Protein AF-X1JYH6-F1 (afdb_monomer_lite)

Sequence (226 aa):
MKGEIPSLLQKGRFDEARQVCLFYQDLYKDDFYLEVQDTGLEEQKEVNQALVQLSRELSIPLVATNDVHYLYRKDARTQDVLLCIQTGKTLKDTDRLKFASSEFYFRSPEEMGKVFSDLPEAISNSRAISEKCNLKLDLGKIHLPHYQIPSGYDLNGYLKKLCQEGVSNRYATASSTVLKRLEVELNIIGRMGYAGYFLVVWDFARYAKEKQILVGPGRGSVTGSL

Radius of gy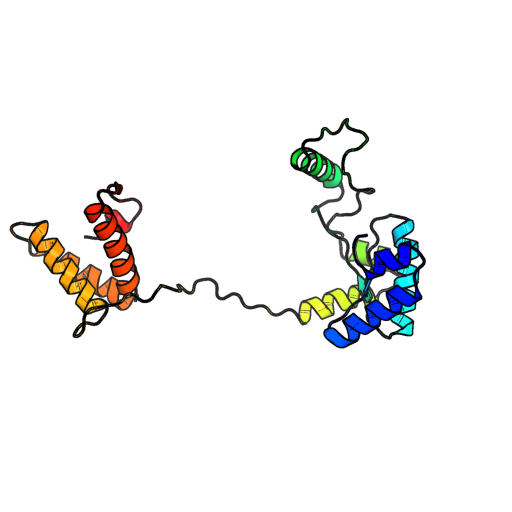ration: 31.05 Å; chains: 1; bounding box: 65×48×77 Å

pLDDT: mean 94.9, std 4.13, range [69.62, 98.69]

Structure (mmCIF, N/CA/C/O backbone):
data_AF-X1JYH6-F1
#
_entry.id   AF-X1JYH6-F1
#
loop_
_atom_site.group_PDB
_atom_site.id
_atom_site.type_symbol
_atom_site.label_atom_id
_atom_site.label_alt_id
_atom_site.label_comp_id
_atom_site.label_asym_id
_atom_site.label_entity_id
_atom_site.label_seq_id
_atom_site.pdbx_PDB_ins_code
_atom_site.Cartn_x
_atom_site.Cartn_y
_atom_site.Cartn_z
_atom_site.occupancy
_atom_site.B_iso_or_equiv
_atom_site.auth_seq_id
_atom_site.auth_comp_id
_atom_site.auth_asym_id
_atom_site.auth_atom_id
_atom_site.pdbx_PDB_model_num
ATOM 1 N N . MET A 1 1 ? -15.335 6.858 13.035 1.00 69.62 1 MET A N 1
ATOM 2 C CA . MET A 1 1 ? -15.625 5.435 12.745 1.00 69.62 1 MET A CA 1
ATOM 3 C C . MET A 1 1 ? -16.431 5.339 11.455 1.00 69.62 1 MET A C 1
ATOM 5 O O . MET A 1 1 ? -17.389 6.089 11.318 1.00 69.62 1 MET A O 1
ATOM 9 N N . LYS A 1 2 ? -16.026 4.504 10.486 1.00 84.94 2 LYS A N 1
ATOM 10 C CA . LYS A 1 2 ? -16.709 4.384 9.175 1.00 84.94 2 LYS A CA 1
ATOM 11 C C . LYS A 1 2 ? -17.001 2.943 8.726 1.00 84.94 2 LYS A C 1
ATOM 13 O O . LYS A 1 2 ? -17.643 2.768 7.697 1.00 84.94 2 LYS A O 1
ATOM 18 N N . GLY A 1 3 ? -16.545 1.933 9.470 1.00 94.44 3 GLY A N 1
ATOM 19 C CA . GLY A 1 3 ? -16.846 0.533 9.166 1.00 94.44 3 GLY A CA 1
ATOM 20 C C . GLY A 1 3 ? -18.330 0.209 9.353 1.00 94.44 3 GLY A C 1
ATOM 21 O O . GLY A 1 3 ? -19.006 0.836 10.170 1.00 94.44 3 GLY A O 1
ATOM 22 N N . GLU A 1 4 ? -18.820 -0.787 8.617 1.00 97.69 4 GLU A N 1
ATOM 23 C CA . GLU A 1 4 ? -20.220 -1.230 8.653 1.00 97.69 4 GLU A CA 1
ATOM 24 C C . GLU A 1 4 ? -20.655 -1.651 10.066 1.00 97.69 4 GLU A C 1
ATOM 26 O O . GLU A 1 4 ? -21.613 -1.096 10.604 1.00 97.69 4 GLU A O 1
ATOM 31 N N . ILE A 1 5 ? -19.893 -2.549 10.704 1.00 98.19 5 ILE A N 1
ATOM 32 C CA . ILE A 1 5 ? -20.160 -3.042 12.066 1.00 98.19 5 ILE A CA 1
ATOM 33 C C . ILE A 1 5 ? -20.121 -1.892 13.094 1.00 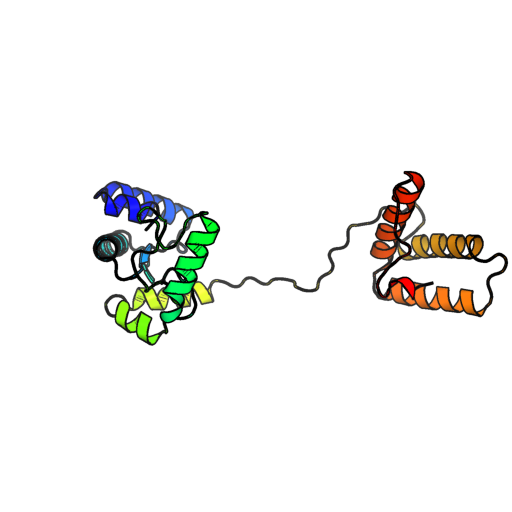98.19 5 ILE A C 1
ATOM 35 O O . ILE A 1 5 ? -21.145 -1.664 13.740 1.00 98.19 5 ILE A O 1
ATOM 39 N N . PRO A 1 6 ? -19.035 -1.090 13.217 1.00 97.00 6 PRO A N 1
ATOM 40 C CA . PRO A 1 6 ? -19.027 0.086 14.091 1.00 97.00 6 PRO A CA 1
ATOM 41 C C . PRO A 1 6 ? -20.188 1.063 13.850 1.00 97.00 6 PRO A C 1
ATOM 43 O O . PRO A 1 6 ? -20.734 1.607 14.806 1.00 97.00 6 PRO A O 1
ATOM 46 N N . SER A 1 7 ? -20.597 1.286 12.593 1.00 96.94 7 SER A N 1
ATOM 47 C CA . SER A 1 7 ? -21.710 2.192 12.273 1.00 96.94 7 SER A CA 1
ATOM 48 C C . SER A 1 7 ? -23.063 1.650 12.736 1.00 96.94 7 SER A C 1
ATOM 50 O O . SER A 1 7 ? -23.905 2.424 13.193 1.00 96.94 7 SER A O 1
ATOM 52 N N . LEU A 1 8 ? -23.290 0.338 12.626 1.00 97.94 8 LEU A N 1
ATOM 53 C CA . LEU A 1 8 ? -24.495 -0.311 13.148 1.00 97.94 8 LEU A CA 1
ATOM 54 C C . LEU A 1 8 ? -24.537 -0.237 14.676 1.00 97.94 8 LEU A C 1
ATOM 56 O O . LEU A 1 8 ? -25.570 0.135 15.234 1.00 97.94 8 LEU A O 1
ATOM 60 N N . LEU A 1 9 ? -23.406 -0.496 15.336 1.00 97.50 9 LEU A N 1
ATOM 61 C CA . LEU A 1 9 ? -23.277 -0.394 16.790 1.00 97.50 9 LEU A CA 1
ATOM 62 C C . LEU A 1 9 ? -23.533 1.029 17.293 1.00 97.50 9 LEU A C 1
ATOM 64 O O . LEU A 1 9 ? -24.320 1.208 18.217 1.00 97.50 9 LEU A O 1
ATOM 68 N N . GLN A 1 10 ? -22.978 2.045 16.627 1.00 95.56 10 GLN A N 1
ATOM 69 C CA . GLN A 1 10 ? -23.226 3.453 16.963 1.00 95.56 10 GLN A CA 1
ATOM 70 C C . GLN A 1 10 ? -24.713 3.838 16.844 1.00 95.56 10 GLN A C 1
ATOM 72 O O . GLN A 1 10 ? -25.188 4.735 17.533 1.00 95.56 10 GLN A O 1
ATOM 77 N N . LYS A 1 11 ? -25.471 3.156 15.978 1.00 95.88 11 LYS A N 1
ATOM 78 C CA . LYS A 1 11 ? -26.922 3.347 15.809 1.00 95.88 11 LYS A CA 1
ATOM 79 C C . LYS A 1 11 ? -27.760 2.468 16.748 1.00 95.88 11 LYS A C 1
ATOM 81 O O . LYS A 1 11 ? -28.977 2.424 16.589 1.00 95.88 11 LYS A O 1
ATOM 86 N N . GLY A 1 12 ? -27.136 1.728 17.668 1.00 95.75 12 GLY A N 1
ATOM 87 C CA . GLY A 1 12 ? -27.812 0.791 18.571 1.00 95.75 12 GLY A CA 1
ATOM 88 C C . GLY A 1 12 ? -28.347 -0.477 17.890 1.00 95.75 12 GLY A C 1
ATOM 89 O O . GLY A 1 12 ? -29.144 -1.201 18.479 1.00 95.75 12 GLY A O 1
ATOM 90 N N . ARG A 1 13 ? -27.933 -0.770 16.650 1.00 98.00 13 ARG A N 1
ATOM 91 C CA . ARG A 1 13 ? -28.422 -1.906 15.845 1.00 98.00 13 ARG A CA 1
ATOM 92 C C . ARG A 1 13 ? -27.554 -3.147 16.073 1.00 98.00 13 ARG A C 1
ATOM 94 O O . ARG A 1 13 ? -26.909 -3.643 15.150 1.00 98.00 13 ARG A O 1
ATOM 101 N N . PHE A 1 14 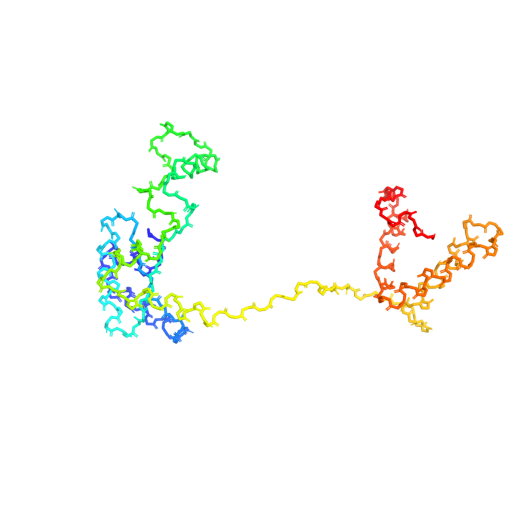? -27.508 -3.618 17.319 1.00 98.06 14 PHE A N 1
ATOM 102 C CA . PHE A 1 14 ? -26.602 -4.692 17.749 1.00 98.06 14 PHE A CA 1
ATOM 103 C C . PHE A 1 14 ? -26.843 -6.019 17.010 1.00 98.06 14 PHE A C 1
ATOM 105 O O . PHE A 1 14 ? -25.895 -6.617 16.508 1.00 98.06 14 PHE A O 1
ATOM 112 N N . ASP A 1 15 ? -28.101 -6.447 16.865 1.00 98.25 15 ASP A N 1
ATOM 113 C CA . ASP A 1 15 ? -28.433 -7.704 16.176 1.00 98.25 15 ASP A CA 1
ATOM 114 C C . ASP A 1 15 ? -28.017 -7.698 14.704 1.00 98.25 15 ASP A C 1
ATOM 116 O O . ASP A 1 15 ? -27.559 -8.708 14.172 1.00 98.25 15 ASP A O 1
ATOM 120 N N . GLU A 1 16 ? -28.131 -6.551 14.039 1.00 98.56 16 GLU A N 1
ATOM 121 C CA . GLU A 1 16 ? -27.689 -6.406 12.654 1.00 98.56 16 GLU A CA 1
ATOM 122 C C . GLU A 1 16 ? -26.167 -6.425 12.556 1.00 98.56 16 GLU A C 1
ATOM 124 O O . GLU A 1 16 ? -25.624 -7.118 11.698 1.00 98.56 16 GLU A O 1
ATOM 129 N N . ALA A 1 17 ? -25.467 -5.749 13.474 1.00 98.62 17 ALA A N 1
ATOM 130 C CA . ALA A 1 17 ? -24.013 -5.839 13.572 1.00 98.62 17 ALA A CA 1
ATOM 131 C C . ALA A 1 17 ? -23.559 -7.296 13.774 1.00 98.62 17 ALA A C 1
ATOM 133 O O . ALA A 1 17 ? -22.617 -7.743 13.124 1.00 98.62 17 ALA A O 1
ATOM 134 N N . ARG A 1 18 ? -24.282 -8.066 14.599 1.00 98.69 18 ARG A N 1
ATOM 135 C CA . ARG A 1 18 ? -24.052 -9.501 14.811 1.00 98.69 18 ARG A CA 1
ATOM 136 C C . ARG A 1 18 ? -24.216 -10.314 13.525 1.00 98.69 18 ARG A C 1
ATOM 138 O O . ARG A 1 18 ? -23.366 -11.154 13.243 1.00 98.69 18 ARG A O 1
ATOM 145 N N . GLN A 1 19 ? -25.263 -10.069 12.731 1.00 98.62 19 GLN A N 1
ATOM 146 C CA . GLN A 1 19 ? -25.439 -10.751 11.438 1.00 98.62 19 GLN A CA 1
ATOM 147 C C . GLN A 1 19 ? -24.302 -10.433 10.462 1.00 98.62 19 GLN A C 1
ATOM 149 O O . GLN A 1 19 ? -23.799 -11.330 9.789 1.00 98.62 19 GLN A O 1
ATOM 154 N N . VAL A 1 20 ? -23.854 -9.177 10.425 1.00 98.62 20 VAL A N 1
ATOM 155 C CA . VAL A 1 20 ? -22.726 -8.760 9.585 1.00 98.62 20 VAL A CA 1
ATOM 156 C C . VAL A 1 20 ? -21.419 -9.424 10.039 1.00 98.62 20 VAL A C 1
ATOM 158 O O . VAL A 1 20 ? -20.653 -9.903 9.203 1.00 98.62 20 VAL A O 1
ATOM 161 N N . CYS A 1 21 ? -21.177 -9.540 11.349 1.00 98.62 21 CYS A N 1
ATOM 162 C CA . CYS A 1 21 ? -20.040 -10.296 11.877 1.00 98.62 21 CYS A CA 1
ATOM 163 C C . CYS A 1 21 ? -20.065 -11.764 11.433 1.00 98.62 21 CYS A C 1
ATOM 165 O O . CYS A 1 21 ? -19.042 -12.275 10.988 1.00 98.62 21 CYS A O 1
ATOM 167 N N . LEU A 1 22 ? -21.222 -12.431 11.525 1.00 98.38 22 LEU A N 1
ATOM 168 C CA . LEU A 1 22 ? -21.381 -13.824 11.091 1.00 98.38 22 LEU A CA 1
ATOM 169 C C . LEU A 1 22 ? -21.124 -13.986 9.590 1.00 98.38 22 LEU A C 1
ATOM 171 O O . LEU A 1 22 ? -20.464 -14.939 9.184 1.00 98.38 22 LEU A O 1
ATOM 175 N N . PHE A 1 23 ? -21.593 -13.040 8.774 1.00 98.69 23 PHE A N 1
ATOM 176 C CA . PHE A 1 23 ? -21.317 -13.023 7.339 1.00 98.69 23 PHE A CA 1
ATOM 177 C C . PHE A 1 23 ? -19.810 -12.947 7.046 1.00 98.69 23 PHE A C 1
ATOM 179 O O . PHE A 1 23 ? -19.286 -13.766 6.291 1.00 98.69 23 PHE A O 1
ATOM 186 N N . TYR A 1 24 ? -19.087 -12.005 7.662 1.00 98.50 24 TYR A N 1
ATOM 187 C CA . TYR A 1 24 ? -17.647 -11.868 7.426 1.00 98.50 24 TYR A CA 1
ATOM 188 C C . TYR A 1 24 ? -16.828 -13.013 8.027 1.00 98.50 24 TYR A C 1
ATOM 190 O O . TYR A 1 24 ? -15.846 -13.432 7.419 1.00 98.50 24 TYR A O 1
ATOM 198 N N . GLN A 1 25 ? -17.243 -13.561 9.170 1.00 97.69 25 GLN A N 1
ATOM 199 C CA . GLN A 1 25 ? -16.636 -14.763 9.739 1.00 97.69 25 GLN A CA 1
ATOM 200 C C . GLN A 1 25 ? -16.841 -15.975 8.817 1.00 97.69 25 GLN A C 1
ATOM 202 O O . GLN A 1 25 ? -15.923 -16.772 8.650 1.00 97.69 25 GLN A O 1
ATOM 207 N N . ASP A 1 26 ? -17.998 -16.114 8.162 1.00 98.19 26 ASP A N 1
ATOM 208 C CA . ASP A 1 26 ? -18.197 -17.173 7.168 1.00 98.19 26 ASP A CA 1
ATOM 209 C C . ASP A 1 26 ? -17.320 -16.970 5.923 1.00 98.19 26 ASP A C 1
ATOM 211 O O . ASP A 1 26 ? -16.754 -17.937 5.411 1.00 98.19 26 ASP A O 1
ATOM 215 N N . LEU A 1 27 ? -17.155 -15.725 5.473 1.00 98.44 27 LEU A N 1
ATOM 216 C CA . LEU A 1 27 ? -16.378 -15.397 4.279 1.00 98.44 27 LEU A CA 1
ATOM 217 C C . LEU A 1 27 ? -14.861 -15.545 4.481 1.00 98.44 27 LEU A C 1
ATOM 219 O O . LEU A 1 27 ? -14.180 -16.117 3.632 1.00 98.44 27 LEU A O 1
ATOM 223 N N . TYR A 1 28 ? -14.335 -15.023 5.590 1.00 98.00 28 TYR A N 1
ATOM 224 C CA . TYR A 1 28 ? -12.894 -14.927 5.855 1.00 98.00 28 TYR A CA 1
ATOM 225 C C . TYR A 1 28 ? -12.384 -15.939 6.887 1.00 98.00 28 TYR A C 1
ATOM 227 O O . TYR A 1 28 ? -11.173 -16.058 7.072 1.00 98.00 28 TYR A O 1
ATOM 235 N N . LYS A 1 29 ? -13.281 -16.696 7.530 1.00 96.12 29 LYS A N 1
ATOM 236 C CA . LYS A 1 29 ? -12.952 -17.730 8.521 1.00 96.12 29 LYS A CA 1
ATOM 237 C C . LYS A 1 29 ? -12.054 -17.167 9.632 1.00 96.12 29 LYS A C 1
ATOM 239 O O . LYS A 1 29 ? -12.428 -16.198 10.291 1.00 96.12 29 LYS A O 1
ATOM 244 N N . ASP A 1 30 ? -10.877 -17.757 9.818 1.00 94.44 30 ASP A N 1
ATOM 245 C CA . ASP A 1 30 ? -9.919 -17.415 10.875 1.00 94.44 30 ASP A CA 1
ATOM 246 C C . ASP A 1 30 ? -9.175 -16.089 10.633 1.00 94.44 30 ASP A C 1
ATOM 248 O O . ASP A 1 30 ? -8.428 -15.633 11.503 1.00 94.44 30 ASP A O 1
ATOM 252 N N . ASP A 1 31 ? -9.356 -15.468 9.463 1.00 97.06 31 ASP A N 1
ATOM 253 C CA . ASP A 1 31 ? -8.728 -14.196 9.094 1.00 97.06 31 ASP A CA 1
ATOM 254 C C . ASP A 1 31 ? -9.707 -13.008 9.174 1.00 97.06 31 ASP A C 1
ATOM 256 O O . ASP A 1 31 ? -9.489 -11.960 8.563 1.00 97.06 31 ASP A O 1
ATOM 260 N N . PHE A 1 32 ? -10.777 -13.147 9.968 1.00 98.31 32 PHE A N 1
ATOM 261 C CA . PHE A 1 32 ? -11.659 -12.046 10.351 1.00 98.31 32 PHE A CA 1
ATOM 262 C C . PHE A 1 32 ? -11.383 -11.567 11.781 1.00 98.31 32 PHE A C 1
ATOM 264 O O . PHE A 1 32 ? -11.358 -12.358 12.722 1.00 98.31 32 PHE A O 1
ATOM 271 N N . TYR A 1 33 ? -11.229 -10.252 11.944 1.00 98.56 33 TYR A N 1
ATOM 272 C CA . TYR A 1 33 ? -10.932 -9.608 13.222 1.00 98.56 33 TYR A CA 1
ATOM 273 C C . TYR A 1 33 ? -11.859 -8.414 13.442 1.00 98.56 33 TYR A C 1
ATOM 275 O O . TYR A 1 33 ? -12.180 -7.684 12.501 1.00 98.56 33 TYR A O 1
ATOM 283 N N . LEU A 1 34 ? -12.244 -8.174 14.693 1.00 98.44 34 LEU A N 1
ATOM 284 C CA . LEU A 1 34 ? -12.936 -6.949 15.086 1.00 98.44 34 LEU A CA 1
ATOM 285 C C . LEU A 1 34 ? -11.909 -5.904 15.525 1.00 98.44 34 LEU A C 1
ATOM 287 O O . LEU A 1 34 ? -11.179 -6.082 16.500 1.00 98.44 34 LEU A O 1
ATOM 291 N N . GLU A 1 35 ? -11.838 -4.813 14.774 1.00 98.31 35 GLU A N 1
ATOM 292 C CA . GLU A 1 35 ? -10.903 -3.724 15.030 1.00 98.31 35 GLU A CA 1
ATOM 293 C C . GLU A 1 35 ? -11.381 -2.842 16.188 1.00 98.31 35 GLU A C 1
ATOM 295 O O . GLU A 1 35 ? -12.491 -2.311 16.152 1.00 98.31 35 GLU A O 1
ATOM 300 N N . VAL A 1 36 ? -10.513 -2.636 17.179 1.00 97.88 36 VAL A N 1
ATOM 301 C CA . VAL A 1 36 ? -10.697 -1.658 18.256 1.00 97.88 36 VAL A CA 1
ATOM 302 C C . VAL A 1 36 ? -9.652 -0.554 18.144 1.00 97.88 36 VAL A C 1
ATOM 304 O O . VAL A 1 36 ? -8.477 -0.787 17.863 1.00 97.88 36 VAL A O 1
ATOM 307 N N . GLN A 1 37 ? -10.096 0.675 18.370 1.00 96.38 37 GLN A N 1
ATOM 308 C CA . GLN A 1 37 ? -9.297 1.890 18.231 1.00 96.38 37 GLN A CA 1
ATOM 309 C C . GLN A 1 37 ? -9.626 2.825 19.392 1.00 96.38 37 GLN A C 1
ATOM 311 O O . GLN A 1 37 ? -10.787 2.923 19.774 1.00 96.38 37 GLN A O 1
ATOM 316 N N . ASP A 1 38 ? -8.650 3.560 19.918 1.00 94.56 38 ASP A N 1
ATOM 317 C CA . ASP A 1 38 ? -8.911 4.629 20.889 1.00 94.56 38 ASP A CA 1
ATOM 318 C C . ASP A 1 38 ? -8.198 5.909 20.461 1.00 94.56 38 ASP A C 1
ATOM 320 O O . ASP A 1 38 ? -7.027 6.160 20.762 1.00 94.56 38 ASP A O 1
ATOM 324 N N . THR A 1 39 ? -8.955 6.734 19.748 1.00 92.88 39 THR A N 1
ATOM 325 C CA . THR A 1 39 ? -8.545 8.055 19.277 1.00 92.88 39 THR A CA 1
ATOM 326 C C . THR A 1 39 ? -9.053 9.165 20.204 1.00 92.88 39 THR A C 1
ATOM 328 O O . THR A 1 39 ? -9.107 10.327 19.809 1.00 92.88 39 THR A O 1
ATOM 331 N N . GLY A 1 40 ? -9.429 8.844 21.448 1.00 90.69 40 GLY A N 1
ATOM 332 C CA . GLY A 1 40 ? -9.901 9.812 22.441 1.00 90.69 40 GLY A CA 1
ATOM 333 C C . GLY A 1 40 ? -11.344 10.291 22.241 1.00 90.69 40 GLY A C 1
ATOM 334 O O . GLY A 1 40 ? -11.728 11.302 22.826 1.00 90.69 40 GLY A O 1
ATOM 335 N N . LEU A 1 41 ? -12.137 9.601 21.416 1.00 91.38 41 LEU A N 1
ATOM 336 C CA . LEU A 1 41 ? -13.547 9.919 21.171 1.00 91.38 41 LEU A CA 1
ATOM 337 C C . LEU A 1 41 ? -14.449 9.071 22.069 1.00 91.38 41 LEU A C 1
ATOM 339 O O . LEU A 1 41 ? -14.318 7.851 22.098 1.00 91.38 41 LEU A O 1
ATOM 343 N N . GLU A 1 42 ? -15.394 9.698 22.768 1.00 90.38 42 GLU A N 1
ATOM 344 C CA . GLU A 1 42 ? -16.251 8.982 23.725 1.00 90.38 42 GLU A CA 1
ATOM 345 C C . GLU A 1 42 ? -17.169 7.966 23.034 1.00 90.38 42 GLU A C 1
ATOM 347 O O . GLU A 1 42 ? -17.237 6.808 23.435 1.00 90.38 42 GLU A O 1
ATOM 352 N N . GLU A 1 43 ? -17.750 8.353 21.898 1.00 91.69 43 GLU A N 1
ATOM 353 C CA . GLU A 1 43 ? -18.556 7.480 21.032 1.00 91.69 43 GLU A CA 1
ATOM 354 C C . GLU A 1 43 ? -17.782 6.220 20.603 1.00 91.69 43 GLU A C 1
ATOM 356 O O . GLU A 1 43 ? -18.360 5.155 20.393 1.00 91.69 43 GLU A O 1
ATOM 361 N N . GLN A 1 44 ? -16.456 6.329 20.462 1.00 93.38 44 GLN A N 1
ATOM 362 C CA . GLN A 1 44 ? -15.604 5.201 20.099 1.00 93.38 44 GLN A CA 1
ATOM 363 C C . GLN A 1 44 ? -15.412 4.231 21.266 1.00 93.38 44 GLN A C 1
ATOM 365 O O . GLN A 1 44 ? -15.342 3.027 21.035 1.00 93.38 44 GLN A O 1
ATOM 370 N N . LYS A 1 45 ? -15.390 4.714 22.513 1.00 93.56 45 LYS A N 1
ATOM 371 C CA . LYS A 1 45 ? -15.342 3.840 23.693 1.00 93.56 45 LYS A CA 1
ATOM 372 C C . LYS A 1 45 ? -16.619 3.016 23.826 1.00 93.56 45 LYS A C 1
ATOM 374 O O . LYS A 1 45 ? -16.530 1.818 24.080 1.00 93.56 45 LYS A O 1
ATOM 379 N N . GLU A 1 46 ? -17.781 3.629 23.600 1.00 94.56 46 GLU A N 1
ATOM 380 C CA . GLU A 1 46 ? -19.073 2.929 23.603 1.00 94.56 46 GLU A CA 1
ATOM 381 C C . GLU A 1 46 ? -19.111 1.827 22.534 1.00 94.56 46 GLU A C 1
ATOM 383 O O . GLU A 1 46 ? -19.447 0.676 22.817 1.00 94.56 46 GLU A O 1
ATOM 388 N N . VAL A 1 47 ? -18.678 2.144 21.310 1.00 96.94 47 VAL A N 1
ATOM 389 C CA . VAL A 1 47 ? -18.595 1.154 20.227 1.00 96.94 47 VAL A CA 1
ATOM 390 C C . VAL A 1 47 ? -17.579 0.053 20.543 1.00 96.94 47 VAL A C 1
ATOM 392 O O . VAL A 1 47 ? -17.878 -1.116 20.307 1.00 96.94 47 VAL A O 1
ATOM 395 N N . ASN A 1 48 ? -16.418 0.375 21.123 1.00 97.38 48 ASN A N 1
ATOM 396 C CA . ASN A 1 48 ? -15.431 -0.630 21.533 1.00 97.38 48 ASN A CA 1
ATOM 397 C C . ASN A 1 48 ? -16.006 -1.615 22.558 1.00 97.38 48 ASN A C 1
ATOM 399 O O . ASN A 1 48 ? -15.749 -2.811 22.449 1.00 97.38 48 ASN A O 1
ATOM 403 N N . GLN A 1 49 ? -16.814 -1.158 23.520 1.00 97.25 49 GLN A N 1
ATOM 404 C CA . GLN A 1 49 ? -17.474 -2.054 24.479 1.00 97.25 49 GLN A CA 1
ATOM 405 C C . GLN A 1 49 ? -18.409 -3.044 23.773 1.00 97.25 49 GLN A C 1
ATOM 407 O O . GLN A 1 49 ? -18.361 -4.245 24.049 1.00 97.25 49 GLN A O 1
ATOM 412 N N . ALA A 1 50 ? -19.204 -2.568 22.812 1.00 97.88 50 ALA A N 1
ATOM 413 C CA . ALA A 1 50 ? -20.077 -3.427 22.018 1.00 97.88 50 ALA A CA 1
ATOM 414 C C . ALA A 1 50 ? -19.293 -4.387 21.098 1.00 97.88 50 ALA A C 1
ATOM 416 O O . ALA A 1 50 ? -19.685 -5.541 20.931 1.00 97.88 50 ALA A O 1
ATOM 417 N N . LEU A 1 51 ? -18.153 -3.957 20.548 1.00 98.38 51 LEU A N 1
ATOM 418 C CA . LEU A 1 51 ? -17.247 -4.821 19.782 1.00 98.38 51 LEU A CA 1
ATOM 419 C C . LEU A 1 51 ? -16.633 -5.923 20.655 1.00 98.38 51 LEU A C 1
ATOM 421 O O . LEU A 1 51 ? -16.577 -7.073 20.228 1.00 98.38 51 LEU A O 1
ATOM 425 N N . VAL A 1 52 ? -16.221 -5.603 21.886 1.00 98.38 52 VAL A N 1
ATOM 426 C CA . VAL A 1 52 ? -15.727 -6.589 22.864 1.00 98.38 52 VAL A CA 1
ATOM 427 C C . VAL A 1 52 ? -16.824 -7.596 23.213 1.00 98.38 52 VAL A C 1
ATOM 429 O O . VAL A 1 52 ? -16.548 -8.792 23.315 1.00 98.38 52 VAL A O 1
ATOM 432 N N . GLN A 1 53 ? -18.073 -7.146 23.355 1.00 98.38 53 GLN A N 1
ATOM 433 C CA . GLN A 1 53 ? -19.208 -8.042 23.562 1.00 98.38 53 GLN A CA 1
ATOM 434 C C . GLN A 1 53 ? -19.395 -8.994 22.369 1.00 98.38 53 GLN A C 1
ATOM 436 O O . GLN A 1 53 ? -19.416 -10.208 22.566 1.00 98.38 53 GLN A O 1
ATOM 441 N N . LEU A 1 54 ? -19.450 -8.471 21.137 1.00 98.50 54 LEU A N 1
ATOM 442 C CA . LEU A 1 54 ? -19.569 -9.292 19.923 1.00 98.50 54 LEU A CA 1
ATOM 443 C C . LEU A 1 54 ? -18.404 -10.274 19.762 1.00 98.50 54 LEU A C 1
ATOM 445 O O . LEU A 1 54 ? -18.618 -11.425 19.389 1.00 98.50 54 LEU A O 1
ATOM 449 N N . SER A 1 55 ? -17.183 -9.838 20.071 1.00 98.44 55 SER A N 1
ATOM 450 C CA . SER A 1 55 ? -15.989 -10.682 20.054 1.00 98.44 55 SER A CA 1
ATOM 451 C C . SER A 1 55 ? -16.148 -11.894 20.970 1.00 98.44 55 SER A C 1
ATOM 453 O O . SER A 1 55 ? -15.923 -13.021 20.532 1.00 98.44 55 SER A O 1
ATOM 455 N N . ARG A 1 56 ? -16.607 -11.684 22.210 1.00 97.88 56 ARG A N 1
ATOM 456 C CA . ARG A 1 56 ? -16.839 -12.763 23.183 1.00 97.88 56 ARG A CA 1
ATOM 457 C C . ARG A 1 56 ? -17.988 -13.682 22.770 1.00 97.88 56 ARG A C 1
ATOM 459 O O . ARG A 1 56 ? -17.857 -14.894 22.895 1.00 97.88 56 ARG A O 1
ATOM 466 N N . GLU A 1 57 ? -19.090 -13.126 22.269 1.00 98.19 57 GLU A N 1
ATOM 467 C CA . GLU A 1 57 ? -20.266 -13.903 21.850 1.00 98.19 57 GLU A CA 1
ATOM 468 C C . GLU A 1 57 ? -19.995 -14.786 20.628 1.00 98.19 57 GLU A C 1
ATOM 470 O O . GLU A 1 57 ? -20.480 -15.914 20.556 1.00 98.19 57 GLU A O 1
ATOM 475 N N . LEU A 1 58 ? -19.235 -14.274 19.659 1.00 98.00 58 LEU A N 1
ATOM 476 C CA . LEU A 1 58 ? -18.999 -14.934 18.372 1.00 98.00 58 LEU A CA 1
ATOM 477 C C . LEU A 1 58 ? -17.619 -15.598 18.279 1.00 98.00 58 LEU A C 1
ATOM 479 O O . LEU A 1 58 ? -17.284 -16.180 17.248 1.00 98.00 58 LEU A O 1
ATOM 483 N N . SER A 1 59 ? -16.820 -15.510 19.347 1.00 97.62 59 SER A N 1
ATOM 484 C CA . SER A 1 59 ? -15.422 -15.957 19.382 1.00 97.62 59 SER A CA 1
ATOM 485 C C . SER A 1 59 ? -14.570 -15.360 18.250 1.00 97.62 59 SER A C 1
ATOM 487 O O . SER A 1 59 ? -13.714 -16.037 17.687 1.00 97.62 59 SER A O 1
ATOM 489 N N . ILE A 1 60 ? -14.812 -14.092 17.896 1.00 98.38 60 ILE A N 1
ATOM 490 C CA . ILE A 1 60 ? -14.049 -13.377 16.861 1.00 98.38 60 ILE A CA 1
ATOM 491 C C . ILE A 1 60 ? -12.904 -12.615 17.538 1.00 98.38 60 ILE A C 1
ATOM 493 O O . ILE A 1 60 ? -13.171 -11.834 18.454 1.00 98.38 60 ILE A O 1
ATOM 497 N N . PRO A 1 61 ? -11.640 -12.792 17.120 1.00 98.31 61 PRO A N 1
ATOM 498 C CA . PRO A 1 61 ? -10.510 -12.108 17.742 1.00 98.31 61 PRO A CA 1
ATOM 499 C C . PRO A 1 61 ? -10.566 -10.583 17.550 1.00 98.31 61 PRO A C 1
ATOM 501 O O . PRO A 1 61 ? -10.937 -10.081 16.489 1.00 98.31 61 PRO A O 1
ATOM 504 N N . LEU A 1 62 ? -10.154 -9.838 18.579 1.00 98.50 62 LEU A N 1
ATOM 505 C CA . LEU A 1 62 ? -9.972 -8.384 18.509 1.00 98.50 62 LEU A CA 1
ATOM 506 C C . LEU A 1 62 ? -8.597 -8.030 17.937 1.00 98.50 62 LEU A C 1
ATOM 508 O O . LEU A 1 62 ? -7.632 -8.760 18.152 1.00 98.50 62 LEU A O 1
ATOM 512 N N . VAL A 1 63 ? -8.467 -6.874 17.292 1.00 98.62 63 VAL A N 1
ATOM 513 C CA . VAL A 1 63 ? -7.164 -6.299 16.930 1.00 98.62 63 VAL A CA 1
ATOM 514 C C . VAL A 1 63 ? -7.129 -4.808 17.246 1.00 98.62 63 VAL A C 1
ATOM 516 O O . VAL A 1 63 ? -8.045 -4.072 16.889 1.00 98.62 63 VAL A O 1
ATOM 519 N N . ALA A 1 64 ? -6.070 -4.364 17.924 1.00 98.19 64 ALA A N 1
ATOM 520 C CA . ALA A 1 64 ? -5.868 -2.961 18.263 1.00 98.19 64 ALA A CA 1
ATOM 521 C C . ALA A 1 64 ? -5.128 -2.226 17.139 1.00 98.19 64 ALA A C 1
ATOM 523 O O . ALA A 1 64 ? -4.068 -2.668 16.688 1.00 98.19 64 ALA A O 1
ATOM 524 N N . THR A 1 65 ? -5.654 -1.075 16.727 1.00 97.62 65 THR A N 1
ATOM 525 C CA . THR A 1 65 ? -5.013 -0.166 15.765 1.00 97.62 65 THR A CA 1
ATOM 526 C C . THR A 1 65 ? -5.157 1.290 16.230 1.00 97.62 65 THR A C 1
ATOM 528 O O . THR A 1 65 ? -5.770 1.565 17.263 1.00 97.62 65 THR A O 1
ATOM 531 N N . ASN A 1 66 ? -4.557 2.240 15.501 1.00 96.75 66 ASN A N 1
ATOM 532 C CA . ASN A 1 66 ? -4.601 3.665 15.864 1.00 96.75 66 ASN A CA 1
ATOM 533 C C . ASN A 1 66 ? -4.957 4.611 14.702 1.00 96.75 66 ASN A C 1
ATOM 535 O O . ASN A 1 66 ? -4.767 5.816 14.836 1.00 96.75 66 ASN A O 1
ATOM 539 N N . ASP A 1 67 ? -5.421 4.073 13.565 1.00 95.81 67 ASP A N 1
ATOM 540 C CA . ASP A 1 67 ? -5.802 4.844 12.364 1.00 95.81 67 ASP A CA 1
ATOM 541 C C . ASP A 1 67 ? -4.808 5.979 12.030 1.00 95.81 67 ASP A C 1
ATOM 543 O O . ASP A 1 67 ? -5.132 7.169 12.009 1.00 95.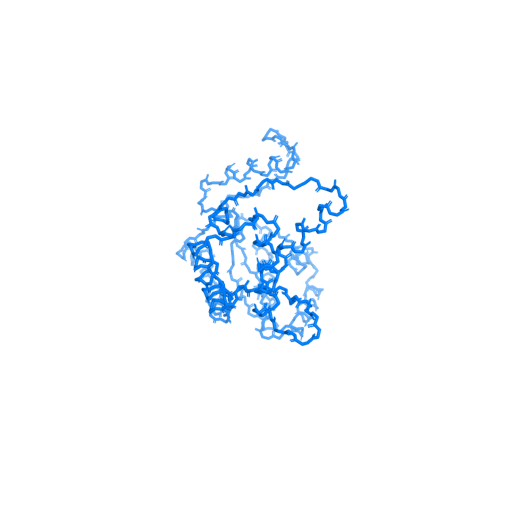81 67 ASP A O 1
ATOM 547 N N . VAL A 1 68 ? -3.533 5.613 11.886 1.00 96.94 68 VAL A N 1
ATOM 548 C CA . VAL A 1 68 ? -2.421 6.570 11.865 1.00 96.94 68 VAL A CA 1
ATOM 549 C C . VAL A 1 68 ? -2.439 7.415 10.590 1.00 96.94 68 VAL A C 1
ATOM 551 O O . VAL A 1 68 ? -2.352 6.887 9.485 1.00 96.94 68 VAL A O 1
ATOM 554 N N . HIS A 1 69 ? -2.459 8.739 10.753 1.00 97.06 69 HIS A N 1
ATOM 555 C CA . HIS A 1 69 ? -2.418 9.721 9.662 1.00 97.06 69 HIS A CA 1
ATOM 556 C C . HIS A 1 69 ? -1.150 10.585 9.667 1.00 97.06 69 HIS A C 1
ATOM 558 O O . HIS A 1 69 ? -0.842 11.240 8.673 1.00 97.06 69 HIS A O 1
ATOM 564 N N . TYR A 1 70 ? -0.416 10.616 10.779 1.00 97.44 70 TYR A N 1
ATOM 565 C CA . TYR A 1 70 ? 0.816 11.389 10.927 1.00 97.44 70 TYR A CA 1
ATOM 566 C C . TYR A 1 70 ? 1.785 10.710 11.898 1.00 97.44 70 TYR A C 1
ATOM 568 O O . TYR A 1 70 ? 1.415 9.808 12.643 1.00 97.44 70 TYR A O 1
ATOM 576 N N . LEU A 1 71 ? 3.058 11.110 11.872 1.00 97.75 71 LEU A N 1
ATOM 577 C CA . LEU A 1 71 ? 4.095 10.409 12.630 1.00 97.75 71 LEU A CA 1
ATOM 578 C C . LEU A 1 71 ? 4.074 10.784 14.117 1.00 97.75 71 LEU A C 1
ATOM 580 O O . LEU A 1 71 ? 4.020 9.901 14.966 1.00 97.75 71 LEU A O 1
ATOM 584 N N . TYR A 1 72 ? 4.072 12.079 14.444 1.00 97.88 72 TYR A N 1
ATOM 585 C CA . TYR A 1 72 ? 4.124 12.552 15.829 1.00 97.88 72 TYR A CA 1
ATOM 586 C C . TYR A 1 72 ? 2.858 13.309 16.219 1.00 97.88 72 TYR A C 1
ATOM 588 O O . TYR A 1 72 ? 2.304 14.047 15.411 1.00 97.88 72 TYR A O 1
ATOM 596 N N . ARG A 1 73 ? 2.458 13.257 17.498 1.00 96.62 73 ARG A N 1
ATOM 597 C CA . ARG A 1 73 ? 1.279 13.992 18.007 1.00 96.62 73 ARG A CA 1
ATOM 598 C C . ARG A 1 73 ? 1.281 15.488 17.647 1.00 96.62 73 ARG A C 1
ATOM 600 O O . ARG A 1 73 ? 0.238 16.059 17.344 1.00 96.62 73 ARG A O 1
ATOM 607 N N . LYS A 1 74 ? 2.457 16.131 17.636 1.00 97.25 74 LYS A N 1
ATOM 608 C CA . LYS A 1 74 ? 2.623 17.554 17.269 1.00 97.25 74 LYS A CA 1
ATOM 609 C C . LYS A 1 74 ? 2.243 17.871 15.813 1.00 97.25 74 LYS A C 1
ATOM 611 O O . LYS A 1 74 ? 1.941 19.024 15.509 1.00 97.25 74 LYS A O 1
ATOM 616 N N . ASP A 1 75 ? 2.234 16.869 14.935 1.00 97.88 75 ASP A N 1
ATOM 617 C CA . ASP A 1 75 ? 1.950 17.027 13.507 1.00 97.88 75 ASP A CA 1
ATOM 618 C C . ASP A 1 75 ? 0.442 17.096 13.212 1.00 97.88 75 ASP A C 1
ATOM 620 O O . ASP A 1 75 ? 0.056 17.375 12.078 1.00 97.88 75 ASP A O 1
ATOM 624 N N . ALA A 1 76 ? -0.422 16.941 14.225 1.00 97.00 76 ALA A N 1
ATOM 625 C CA . ALA A 1 76 ? -1.875 17.056 14.083 1.00 97.00 76 ALA A CA 1
ATOM 626 C C . ALA A 1 76 ? -2.303 18.375 13.410 1.00 97.00 76 ALA A C 1
ATOM 628 O O . ALA A 1 76 ? -3.186 18.387 12.555 1.00 97.00 76 ALA A O 1
ATOM 629 N N . ARG A 1 77 ? -1.628 19.491 13.724 1.00 95.69 77 ARG A N 1
ATOM 630 C CA . ARG A 1 77 ? -1.887 20.785 13.069 1.00 95.69 77 ARG A CA 1
ATOM 631 C C . ARG A 1 77 ? -1.500 20.779 11.588 1.00 95.69 77 ARG A C 1
ATOM 633 O O . ARG A 1 77 ? -2.179 21.404 10.780 1.00 95.69 77 ARG A O 1
ATOM 640 N N . THR A 1 78 ? -0.413 20.101 11.232 1.00 97.00 78 THR A N 1
ATOM 641 C CA . THR A 1 78 ? 0.024 19.960 9.836 1.00 97.00 78 THR A CA 1
ATOM 642 C C . THR A 1 78 ? -0.980 19.123 9.049 1.00 97.00 78 THR A C 1
ATOM 644 O O . THR A 1 78 ? -1.363 19.514 7.948 1.00 97.00 78 THR A O 1
ATOM 647 N N . GLN A 1 79 ? -1.475 18.032 9.639 1.00 97.19 79 GLN A N 1
ATOM 648 C CA . GLN A 1 79 ? -2.536 17.220 9.044 1.00 97.19 79 GLN A CA 1
ATOM 649 C C . GLN A 1 79 ? -3.820 18.029 8.820 1.00 97.19 79 GLN A C 1
ATOM 651 O O . GLN A 1 79 ? -4.457 17.921 7.773 1.00 97.19 79 GLN A O 1
ATOM 656 N N . ASP A 1 80 ? -4.180 18.886 9.774 1.00 95.62 80 ASP A N 1
ATOM 657 C CA . ASP A 1 80 ? -5.344 19.763 9.670 1.00 95.62 80 ASP A CA 1
ATOM 658 C C . ASP A 1 80 ? -5.234 20.759 8.498 1.00 95.62 80 ASP A C 1
ATOM 660 O O . ASP A 1 80 ? -6.188 20.979 7.749 1.00 95.62 80 ASP A O 1
ATOM 664 N N . VAL A 1 81 ? -4.037 21.317 8.283 1.00 96.88 81 VAL A N 1
ATOM 665 C CA . VAL A 1 81 ? -3.738 22.175 7.124 1.00 96.88 81 VAL A CA 1
ATOM 666 C C . VAL A 1 81 ? -3.833 21.381 5.818 1.00 96.88 81 VAL A C 1
ATOM 668 O O . VAL A 1 81 ? -4.412 21.877 4.851 1.00 96.88 81 VAL A O 1
ATOM 671 N N . LEU A 1 82 ? -3.306 20.154 5.782 1.00 97.44 82 LEU A N 1
ATOM 672 C CA . LEU A 1 82 ? -3.359 19.296 4.597 1.00 97.44 82 LEU A CA 1
ATOM 673 C C . LEU A 1 82 ? -4.809 18.979 4.190 1.00 97.44 82 LEU A C 1
ATOM 675 O O . LEU A 1 82 ? -5.144 19.084 3.011 1.00 97.44 82 LEU A O 1
ATOM 679 N N . LEU A 1 83 ? -5.688 18.691 5.157 1.00 96.62 83 LEU A N 1
ATOM 680 C CA . LEU A 1 83 ? -7.122 18.501 4.907 1.00 96.62 83 LEU A CA 1
ATOM 681 C C . LEU A 1 83 ? -7.790 19.754 4.336 1.00 96.62 83 LEU A C 1
ATOM 683 O O . LEU A 1 83 ? -8.608 19.656 3.420 1.00 96.62 83 LEU A O 1
ATOM 687 N N . CYS A 1 84 ? -7.443 20.934 4.852 1.00 97.50 84 CYS A N 1
ATOM 688 C CA . CYS A 1 84 ? -7.962 22.198 4.333 1.00 97.50 84 CYS A CA 1
ATOM 689 C C . CYS A 1 84 ? -7.578 22.390 2.859 1.00 97.50 84 CYS A C 1
ATOM 691 O O . CYS A 1 84 ? -8.441 22.687 2.036 1.00 97.50 84 CYS A O 1
ATOM 693 N N . ILE A 1 85 ? -6.313 22.133 2.509 1.00 97.19 85 ILE A N 1
ATOM 694 C CA . ILE A 1 85 ? -5.832 22.197 1.120 1.00 97.19 85 ILE A CA 1
ATOM 695 C C . ILE A 1 85 ? -6.595 21.201 0.238 1.00 97.19 85 ILE A C 1
ATOM 697 O O . ILE A 1 85 ? -7.100 21.583 -0.815 1.00 97.19 85 ILE A O 1
ATOM 701 N N . GLN A 1 86 ? -6.732 19.946 0.679 1.00 97.06 86 GLN A N 1
ATOM 702 C CA . GLN A 1 86 ? -7.433 18.898 -0.071 1.00 97.06 86 GLN A CA 1
ATOM 703 C C . GLN A 1 86 ? -8.909 19.234 -0.325 1.00 97.06 86 GLN A C 1
ATOM 705 O O . GLN A 1 86 ? -9.451 18.891 -1.373 1.00 97.06 86 GLN A O 1
ATOM 710 N N . THR A 1 87 ? -9.567 19.887 0.632 1.00 96.31 87 THR A N 1
ATOM 711 C CA . THR A 1 87 ? -11.004 20.197 0.571 1.00 96.31 87 THR A CA 1
ATOM 712 C C . THR A 1 87 ? -11.307 21.602 0.050 1.00 96.31 87 THR A C 1
ATOM 714 O O . THR A 1 87 ? -12.474 21.986 -0.014 1.00 96.31 87 THR A O 1
ATOM 717 N N . GLY A 1 88 ? -10.284 22.376 -0.332 1.00 96.12 88 GLY A N 1
ATOM 718 C CA . GLY A 1 88 ? -10.449 23.760 -0.786 1.00 96.12 88 GLY A CA 1
ATOM 719 C C . GLY A 1 88 ? -11.013 24.692 0.294 1.00 96.12 88 GLY A C 1
ATOM 720 O O . GLY A 1 88 ? -11.699 25.660 -0.028 1.00 96.12 88 GLY A O 1
ATOM 721 N N . LYS A 1 89 ? -10.763 24.385 1.570 1.00 96.56 89 LYS A N 1
ATOM 722 C CA . LYS A 1 89 ? -11.217 25.149 2.740 1.00 96.56 89 LYS A CA 1
ATOM 723 C C . LYS A 1 89 ? -10.044 25.878 3.394 1.00 96.56 89 LYS A C 1
ATOM 725 O O . LYS A 1 89 ? -8.876 25.591 3.136 1.00 96.56 89 LYS A O 1
ATOM 730 N N . THR A 1 90 ? -10.343 26.821 4.277 1.00 95.44 90 THR A N 1
ATOM 731 C CA . THR A 1 90 ? -9.352 27.505 5.115 1.00 95.44 90 THR A CA 1
ATOM 732 C C . THR A 1 90 ? -9.446 27.039 6.565 1.00 95.44 90 THR A C 1
ATOM 734 O O . THR A 1 90 ? -10.496 26.591 7.014 1.00 95.44 90 THR A O 1
ATOM 737 N N . LEU A 1 91 ? -8.380 27.220 7.354 1.00 93.94 91 LEU A N 1
ATOM 738 C CA . LEU A 1 91 ? -8.405 26.908 8.795 1.00 93.94 91 LEU A CA 1
ATOM 739 C C . LEU A 1 91 ? -9.465 27.701 9.580 1.00 93.94 91 LEU A C 1
ATOM 741 O O . LEU A 1 91 ? -9.814 27.304 10.692 1.00 93.94 91 LEU A O 1
ATOM 745 N N . LYS A 1 92 ? -9.946 28.819 9.020 1.00 95.19 92 LYS A N 1
ATOM 746 C CA . LYS A 1 92 ? -10.967 29.681 9.625 1.00 95.19 92 LYS A CA 1
ATOM 747 C C . LYS A 1 92 ? -12.390 29.169 9.393 1.00 95.19 92 LYS A C 1
ATOM 749 O O . LYS A 1 92 ? -13.293 29.602 10.102 1.00 95.19 92 LYS A O 1
ATOM 754 N N . ASP A 1 93 ? -12.593 28.271 8.432 1.00 93.38 93 ASP A N 1
ATOM 755 C CA . ASP A 1 93 ? -13.919 27.751 8.109 1.00 93.38 93 ASP A CA 1
ATOM 756 C C . ASP A 1 93 ? -14.397 26.826 9.238 1.00 93.38 93 ASP A C 1
ATOM 758 O O . ASP A 1 93 ? -13.687 25.912 9.654 1.00 93.38 93 ASP A O 1
ATOM 762 N N . THR A 1 94 ? -15.603 27.049 9.759 1.00 91.44 94 THR A N 1
ATOM 763 C CA . THR A 1 94 ? -16.136 26.287 10.904 1.00 91.44 94 THR A CA 1
ATOM 764 C C . THR A 1 94 ? -16.733 24.934 10.507 1.00 91.44 94 THR A C 1
ATOM 766 O O . THR A 1 94 ? -16.677 23.994 11.293 1.00 91.44 94 THR A O 1
ATOM 769 N N . ASP A 1 95 ? -17.240 24.834 9.276 1.00 92.00 95 ASP A N 1
ATOM 770 C CA . ASP A 1 95 ? -17.821 23.644 8.619 1.00 92.00 95 ASP A CA 1
ATOM 771 C C . ASP A 1 95 ? -16.759 22.772 7.905 1.00 92.00 95 ASP A C 1
ATOM 773 O O . ASP A 1 95 ? -17.045 21.821 7.186 1.00 92.00 95 ASP A O 1
ATOM 777 N N . ARG A 1 96 ? -15.469 23.065 8.070 1.00 93.31 96 ARG A N 1
ATOM 778 C CA . ARG A 1 96 ? -14.437 22.268 7.395 1.00 93.31 96 ARG A CA 1
ATOM 779 C C . ARG A 1 96 ? -14.315 20.861 7.982 1.00 93.31 96 ARG A C 1
ATOM 781 O O . ARG A 1 96 ? -14.449 20.648 9.189 1.00 93.31 96 ARG A O 1
ATOM 788 N N . LEU A 1 97 ? -13.927 19.922 7.125 1.00 91.62 97 LEU A N 1
ATOM 789 C CA . LEU A 1 97 ? -13.500 18.598 7.556 1.00 91.62 97 LEU A CA 1
ATOM 790 C C . LEU A 1 97 ? -12.249 18.725 8.438 1.00 91.62 97 LEU A C 1
ATOM 792 O O . LEU A 1 97 ? -11.244 19.304 8.025 1.00 91.62 97 LEU A O 1
ATOM 796 N N . LYS A 1 98 ? -12.314 18.171 9.648 1.00 92.00 98 LYS A N 1
ATOM 797 C CA . LYS A 1 98 ? -11.199 18.092 10.595 1.00 92.00 98 LYS A CA 1
ATOM 798 C C . LYS A 1 98 ? -11.313 16.829 11.435 1.00 92.00 98 LYS A C 1
ATOM 800 O O . LYS A 1 98 ? -12.416 16.322 11.642 1.00 92.00 98 LYS A O 1
ATOM 805 N N . PHE A 1 99 ? -10.186 16.345 11.943 1.00 91.12 99 PHE A N 1
ATOM 806 C CA . PHE A 1 99 ? -10.196 15.282 12.943 1.00 91.12 99 PHE A CA 1
ATOM 807 C C . PHE A 1 99 ? -10.724 15.820 14.276 1.00 91.12 99 PHE A C 1
ATOM 809 O O . PHE A 1 99 ? -10.486 16.974 14.636 1.00 91.12 99 PHE A O 1
ATOM 816 N N . ALA A 1 100 ? -11.457 14.977 15.001 1.00 89.38 100 ALA A N 1
ATOM 817 C CA . ALA A 1 100 ? -12.055 15.343 16.281 1.00 89.38 100 ALA A CA 1
ATOM 818 C C . ALA A 1 100 ? -11.047 15.316 17.451 1.00 89.38 100 ALA A C 1
ATOM 820 O O . ALA A 1 100 ? -11.331 15.864 18.512 1.00 89.38 100 ALA A O 1
ATOM 821 N N . SER A 1 101 ? -9.856 14.743 17.249 1.00 93.25 101 SER A N 1
ATOM 822 C CA . SER A 1 101 ? -8.763 14.712 18.226 1.00 93.25 101 SER A CA 1
ATOM 823 C C . SER A 1 101 ? -7.383 14.747 17.549 1.00 93.25 101 SER A C 1
ATOM 825 O O . SER A 1 101 ? -7.270 14.681 16.322 1.00 93.25 101 SER A O 1
ATOM 827 N N . SER A 1 102 ? -6.328 14.821 18.366 1.00 95.12 102 SER A N 1
ATOM 828 C CA . SER A 1 102 ? -4.919 14.788 17.938 1.00 95.12 102 SER A CA 1
ATOM 829 C C . SER A 1 102 ? -4.266 13.406 18.112 1.00 95.12 102 SER A C 1
ATOM 831 O O . SER A 1 102 ? -3.041 13.300 18.161 1.00 95.12 102 SER A O 1
ATOM 833 N N . GLU A 1 103 ? -5.066 12.346 18.248 1.00 96.50 103 GLU A N 1
ATOM 834 C CA . GLU A 1 103 ? -4.603 11.004 18.634 1.00 96.50 103 GLU A CA 1
ATOM 835 C C . GLU A 1 103 ? -4.271 10.076 17.457 1.00 96.50 103 GLU A C 1
ATOM 837 O O . GLU A 1 103 ? -3.900 8.926 17.667 1.00 96.50 103 GLU A O 1
ATOM 842 N N . PHE A 1 104 ? -4.328 10.580 16.223 1.00 96.75 104 PHE A N 1
ATOM 843 C CA . PHE A 1 104 ? -4.110 9.817 14.984 1.00 96.75 104 PHE A CA 1
ATOM 844 C C . PHE A 1 104 ? -2.623 9.748 14.585 1.00 96.75 104 PHE A C 1
ATOM 846 O O . PHE A 1 104 ? -2.284 9.758 13.398 1.00 96.75 104 PHE A O 1
ATOM 853 N N . TYR A 1 105 ? -1.721 9.736 15.572 1.00 97.88 105 TYR A N 1
ATOM 854 C CA . TYR A 1 105 ? -0.276 9.633 15.350 1.00 97.88 105 TYR A CA 1
ATOM 855 C C . TYR A 1 105 ? 0.237 8.199 15.508 1.00 97.88 105 TYR A C 1
ATOM 857 O O . TYR A 1 105 ? -0.459 7.326 16.028 1.00 97.88 105 TYR A O 1
ATOM 865 N N . PHE A 1 106 ? 1.475 7.948 15.085 1.00 98.12 106 PHE A N 1
ATOM 866 C CA . PHE A 1 106 ? 2.134 6.663 15.290 1.00 98.12 106 PHE A CA 1
ATOM 867 C C . PHE A 1 106 ? 2.569 6.516 16.756 1.00 98.12 106 PHE A C 1
ATOM 869 O O . PHE A 1 106 ? 3.674 6.907 17.138 1.00 98.12 106 PHE A O 1
ATOM 876 N N . ARG A 1 107 ? 1.658 6.003 17.590 1.00 97.75 107 ARG A N 1
ATOM 877 C CA . ARG A 1 107 ? 1.904 5.733 19.012 1.00 97.75 107 ARG A CA 1
ATOM 878 C C . ARG A 1 107 ? 3.025 4.717 19.209 1.00 97.75 107 ARG A C 1
ATOM 880 O O . ARG A 1 107 ? 3.176 3.779 18.425 1.00 97.75 107 ARG A O 1
ATOM 887 N N . SER A 1 108 ? 3.779 4.881 20.292 1.00 98.00 108 SER A N 1
ATOM 888 C CA . SER A 1 108 ? 4.764 3.882 20.704 1.00 98.00 108 SER A CA 1
ATOM 889 C C . SER A 1 108 ? 4.078 2.607 21.224 1.00 98.00 108 SER A C 1
ATOM 891 O O . SER A 1 108 ? 2.913 2.654 21.641 1.00 98.00 108 SER A O 1
ATOM 893 N N . PRO A 1 109 ? 4.779 1.457 21.256 1.00 97.31 109 PRO A N 1
ATOM 894 C CA . PRO A 1 109 ? 4.249 0.237 21.864 1.00 97.31 109 PRO A CA 1
ATOM 895 C C . PRO A 1 109 ? 3.803 0.432 23.320 1.00 97.31 109 PRO A C 1
ATOM 897 O O . PRO A 1 109 ? 2.788 -0.123 23.732 1.00 97.31 109 PRO A O 1
ATOM 900 N N . GLU A 1 110 ? 4.516 1.253 24.095 1.00 97.88 110 GLU A N 1
ATOM 901 C CA . GLU A 1 110 ? 4.177 1.563 25.488 1.00 97.88 110 GLU A CA 1
ATOM 902 C C . GLU A 1 110 ? 2.899 2.399 25.597 1.00 97.88 110 GLU A C 1
ATOM 904 O O . GLU A 1 110 ? 2.100 2.182 26.506 1.00 97.88 110 GLU A O 1
ATOM 909 N N . GLU A 1 111 ? 2.693 3.359 24.691 1.00 97.69 111 GLU A N 1
ATOM 910 C CA . GLU A 1 111 ? 1.450 4.132 24.625 1.00 97.69 111 GLU A CA 1
ATOM 911 C C . GLU A 1 111 ? 0.270 3.228 24.258 1.00 97.69 111 GLU A C 1
ATOM 913 O O . GLU A 1 111 ? -0.739 3.241 24.961 1.00 97.69 111 GLU A O 1
ATOM 918 N N . MET A 1 112 ? 0.415 2.389 23.226 1.00 97.88 112 MET A N 1
ATOM 919 C CA . MET A 1 112 ? -0.613 1.414 22.838 1.00 97.88 112 MET A CA 1
ATOM 920 C C . MET A 1 112 ? -0.923 0.432 23.976 1.00 97.88 112 MET A C 1
ATOM 922 O O . MET A 1 112 ? -2.090 0.164 24.246 1.00 97.88 112 MET A O 1
ATOM 926 N N . GLY A 1 113 ? 0.104 -0.043 24.687 1.00 97.44 113 GLY A N 1
ATOM 927 C CA . GLY A 1 113 ? -0.031 -0.923 25.850 1.00 97.44 113 GLY A CA 1
ATOM 928 C C . GLY A 1 113 ? -0.802 -0.299 27.012 1.00 97.44 113 GLY A C 1
ATOM 929 O O . GLY A 1 113 ? -1.557 -0.993 27.684 1.00 97.44 113 GLY A O 1
ATOM 930 N N . LYS A 1 114 ? -0.648 1.010 27.240 1.00 97.00 114 LYS A N 1
ATOM 931 C CA . LYS A 1 114 ? -1.427 1.737 28.256 1.00 97.00 114 LYS A CA 1
ATOM 932 C C . LYS A 1 114 ? -2.873 1.950 27.827 1.00 97.00 114 LYS A C 1
ATOM 934 O O . LYS A 1 114 ? -3.764 1.833 28.653 1.00 97.00 114 LYS A O 1
ATOM 939 N N . VAL A 1 115 ? -3.089 2.286 26.558 1.00 95.62 115 VAL A N 1
ATOM 940 C CA . VAL A 1 115 ? -4.422 2.556 26.000 1.00 95.62 115 VAL A CA 1
ATOM 941 C C . VAL A 1 115 ? -5.284 1.292 25.981 1.00 95.62 115 VAL A C 1
ATOM 943 O O . VAL A 1 115 ? -6.456 1.342 26.332 1.00 95.62 115 VAL A O 1
ATOM 946 N N . PHE A 1 116 ? -4.697 0.150 25.623 1.00 96.81 116 PHE A N 1
ATOM 947 C CA . PHE A 1 116 ? -5.384 -1.142 25.572 1.00 96.81 116 PHE A CA 1
ATOM 948 C C . PHE A 1 116 ? -4.957 -2.071 26.717 1.00 96.81 116 PHE A C 1
ATOM 950 O O . PHE A 1 116 ? -4.854 -3.282 26.524 1.00 96.81 116 PHE A O 1
ATOM 957 N N . SER A 1 117 ? -4.714 -1.527 27.916 1.00 96.69 117 SER A N 1
ATOM 958 C CA . SER A 1 117 ? -4.297 -2.320 29.086 1.00 96.69 117 SER A CA 1
ATOM 959 C C . SER A 1 117 ? -5.293 -3.420 29.453 1.00 96.69 117 SER A C 1
ATOM 961 O O . SER A 1 117 ? -4.893 -4.476 29.938 1.00 96.69 117 SER A O 1
ATOM 963 N N . ASP A 1 118 ? -6.575 -3.175 29.186 1.00 96.19 118 ASP A N 1
ATOM 964 C CA . ASP A 1 118 ? -7.675 -4.089 29.495 1.00 96.19 118 ASP A CA 1
ATOM 965 C C . ASP A 1 118 ? -7.912 -5.132 28.386 1.00 96.19 118 ASP A C 1
ATOM 967 O O . ASP A 1 118 ? -8.712 -6.047 28.573 1.00 96.19 118 ASP A O 1
ATOM 971 N N . LEU A 1 119 ? -7.229 -4.994 27.239 1.00 96.75 119 LEU A N 1
ATOM 972 C CA . LEU A 1 119 ? -7.345 -5.850 26.050 1.00 96.75 119 LEU A CA 1
ATOM 973 C C . LEU A 1 119 ? -5.953 -6.215 25.476 1.00 96.75 119 LEU A C 1
ATOM 975 O O . LEU A 1 119 ? -5.668 -5.936 24.302 1.00 96.75 119 LEU A O 1
ATOM 979 N N . PRO A 1 120 ? -5.045 -6.819 26.268 1.00 96.75 120 PRO A N 1
ATOM 980 C CA . PRO A 1 120 ? -3.690 -7.156 25.815 1.00 96.75 120 PRO A CA 1
ATOM 981 C C . PRO A 1 120 ? -3.666 -8.113 24.607 1.00 96.75 120 PRO A C 1
ATOM 983 O O . PRO A 1 120 ? -2.724 -8.101 23.803 1.00 96.75 120 PRO A O 1
ATOM 986 N N . GLU A 1 121 ? -4.707 -8.930 24.437 1.00 97.06 121 GLU A N 1
ATOM 987 C CA . GLU A 1 121 ? -4.895 -9.811 23.288 1.00 97.06 121 GLU A CA 1
ATOM 988 C C . GLU A 1 121 ? -5.057 -9.036 21.975 1.00 97.06 121 GLU A C 1
ATOM 990 O O . GLU A 1 121 ? -4.532 -9.469 20.951 1.00 97.06 121 GLU A O 1
ATOM 995 N N . ALA A 1 122 ? -5.689 -7.857 21.994 1.00 98.00 122 ALA A N 1
ATOM 996 C CA . ALA A 1 122 ? -5.895 -7.048 20.796 1.00 98.00 122 ALA A CA 1
ATOM 997 C C . ALA A 1 122 ? -4.562 -6.516 20.240 1.00 98.00 122 ALA A C 1
ATOM 999 O O . ALA A 1 122 ? -4.353 -6.491 19.024 1.00 98.00 122 ALA A O 1
ATOM 1000 N N . ILE A 1 123 ? -3.624 -6.154 21.124 1.00 97.75 123 ILE A N 1
ATOM 1001 C CA . ILE A 1 123 ? -2.253 -5.793 20.732 1.00 97.75 123 ILE A CA 1
ATOM 1002 C C . ILE A 1 123 ? -1.513 -7.028 20.220 1.00 97.75 123 ILE A C 1
ATOM 1004 O O . ILE A 1 123 ? -0.884 -6.976 19.164 1.00 97.75 123 ILE A O 1
ATOM 1008 N N . SER A 1 124 ? -1.597 -8.149 20.938 1.00 97.75 124 SER A N 1
ATOM 1009 C CA . SER A 1 124 ? -0.896 -9.386 20.564 1.00 97.75 124 SER A CA 1
ATOM 1010 C C . SER A 1 124 ? -1.330 -9.900 19.185 1.00 97.75 124 SER A C 1
ATOM 1012 O O . SER A 1 124 ? -0.491 -10.315 18.383 1.00 97.75 124 SER A O 1
ATOM 1014 N N . ASN A 1 125 ? -2.617 -9.777 18.854 1.00 98.38 125 ASN A N 1
ATOM 1015 C CA . ASN A 1 125 ? -3.160 -10.143 17.548 1.00 98.38 125 ASN A CA 1
ATOM 1016 C C . ASN A 1 125 ? -2.607 -9.278 16.408 1.00 98.38 125 ASN A C 1
ATOM 1018 O O . ASN A 1 125 ? -2.397 -9.804 15.318 1.00 98.38 125 ASN A O 1
ATOM 1022 N N . SER A 1 126 ? -2.279 -8.000 16.645 1.00 97.88 126 SER A N 1
ATOM 1023 C CA . SER A 1 126 ? -1.633 -7.155 15.622 1.00 97.88 126 SER A CA 1
ATOM 1024 C C . SER A 1 126 ? -0.286 -7.738 15.170 1.00 97.88 126 SER A C 1
ATOM 1026 O O . SER A 1 126 ? 0.031 -7.762 13.978 1.00 97.88 126 SER A O 1
ATOM 1028 N N . ARG A 1 127 ? 0.476 -8.305 16.113 1.00 96.94 127 ARG A N 1
ATOM 1029 C CA . ARG A 1 127 ? 1.726 -9.009 15.827 1.00 96.94 127 ARG A CA 1
ATOM 1030 C C . ARG A 1 127 ? 1.472 -10.331 15.109 1.00 96.94 127 ARG A C 1
ATOM 1032 O O . ARG A 1 127 ? 2.141 -10.596 14.116 1.00 96.94 127 ARG A O 1
ATOM 1039 N N . ALA A 1 128 ? 0.503 -11.123 15.566 1.00 97.75 128 ALA A N 1
ATOM 1040 C CA . ALA A 1 128 ? 0.166 -12.396 14.928 1.00 97.75 128 ALA A CA 1
ATOM 1041 C C . ALA A 1 128 ? -0.257 -12.206 13.457 1.00 97.75 128 ALA A C 1
ATOM 1043 O O . ALA A 1 128 ? 0.171 -12.956 12.583 1.00 97.75 128 ALA A O 1
ATOM 1044 N N . ILE A 1 129 ? -1.043 -11.163 13.166 1.00 98.25 129 ILE A N 1
ATOM 1045 C CA . ILE A 1 129 ? -1.421 -10.778 11.798 1.00 98.25 129 ILE A CA 1
ATOM 1046 C C . ILE A 1 129 ? -0.181 -10.383 10.988 1.00 98.25 129 ILE A C 1
ATOM 1048 O O . ILE A 1 129 ? -0.009 -10.852 9.865 1.00 98.25 129 ILE A O 1
ATOM 1052 N N . SER A 1 130 ? 0.708 -9.562 11.556 1.00 97.56 130 SER A N 1
ATOM 1053 C CA . SER A 1 130 ? 1.963 -9.172 10.899 1.00 97.56 130 SER A CA 1
ATOM 1054 C C . SER A 1 130 ? 2.815 -10.389 10.513 1.00 97.56 130 SER A C 1
ATOM 1056 O O . SER A 1 130 ? 3.311 -10.468 9.393 1.00 97.56 130 SER A O 1
ATOM 1058 N N . GLU A 1 131 ? 2.912 -11.386 11.395 1.00 97.44 131 GLU A N 1
ATOM 1059 C CA . GLU A 1 131 ? 3.661 -12.625 11.151 1.00 97.44 131 GLU A CA 1
ATOM 1060 C C . GLU A 1 131 ? 3.017 -13.514 10.061 1.00 97.44 131 GLU A C 1
ATOM 1062 O O . GLU A 1 131 ? 3.733 -14.210 9.335 1.00 97.44 131 GLU A O 1
ATOM 1067 N N . LYS A 1 132 ? 1.687 -13.456 9.874 1.00 97.06 132 LYS A N 1
ATOM 1068 C CA . LYS A 1 132 ? 0.977 -14.123 8.762 1.00 97.06 132 LYS A CA 1
ATOM 1069 C C . LYS A 1 132 ? 1.246 -13.454 7.401 1.00 97.06 132 LYS A C 1
ATOM 1071 O O . LYS A 1 132 ? 1.307 -14.136 6.374 1.00 97.06 132 LYS A O 1
ATOM 1076 N N . CYS A 1 133 ? 1.434 -12.137 7.370 1.00 97.56 133 CYS A N 1
ATOM 1077 C CA . CYS A 1 133 ? 1.557 -11.342 6.145 1.00 97.56 133 CYS A CA 1
ATOM 1078 C C . CYS A 1 133 ? 2.951 -11.438 5.490 1.00 97.56 133 CYS A C 1
ATOM 1080 O O . CYS A 1 133 ? 3.844 -10.644 5.769 1.00 97.56 133 CYS A O 1
ATOM 1082 N N . ASN A 1 134 ? 3.126 -12.364 4.538 1.00 96.75 134 ASN A N 1
ATOM 1083 C CA . ASN A 1 134 ? 4.416 -12.637 3.881 1.00 96.75 134 ASN A CA 1
ATOM 1084 C C . ASN A 1 134 ? 4.400 -12.373 2.360 1.00 96.75 134 ASN A C 1
ATOM 1086 O O . ASN A 1 134 ? 4.581 -13.286 1.550 1.00 96.75 134 ASN A O 1
ATOM 1090 N N . LEU A 1 135 ? 4.194 -11.119 1.946 1.00 96.50 135 LEU A N 1
ATOM 1091 C CA . LEU A 1 135 ? 4.216 -10.733 0.529 1.00 96.50 135 LEU A CA 1
ATOM 1092 C C . LEU A 1 135 ? 5.656 -10.565 0.014 1.00 96.50 135 LEU A C 1
ATOM 1094 O O . LEU A 1 135 ? 6.401 -9.712 0.493 1.00 96.50 135 LEU A O 1
ATOM 1098 N N . LYS A 1 136 ? 6.034 -11.330 -1.016 1.00 94.25 136 LYS A N 1
ATOM 1099 C CA . LYS A 1 136 ? 7.307 -11.154 -1.733 1.00 94.25 136 LYS A CA 1
ATOM 1100 C C . LYS A 1 136 ? 7.074 -10.415 -3.045 1.00 94.25 136 LYS A C 1
ATOM 1102 O O . LYS A 1 136 ? 6.462 -10.957 -3.961 1.00 94.25 136 LYS A O 1
ATOM 1107 N N . LEU A 1 137 ? 7.586 -9.190 -3.130 1.00 93.50 137 LEU A N 1
ATOM 1108 C CA . LEU A 1 137 ? 7.608 -8.416 -4.367 1.00 93.50 137 LEU A CA 1
ATOM 1109 C C . LEU A 1 137 ? 8.909 -8.690 -5.119 1.00 93.50 137 LEU A C 1
ATOM 1111 O O . LEU A 1 137 ? 9.999 -8.523 -4.573 1.00 93.50 137 LEU A O 1
ATOM 1115 N N . ASP A 1 138 ? 8.790 -9.098 -6.378 1.00 90.06 138 ASP A N 1
ATOM 1116 C CA . ASP A 1 138 ? 9.922 -9.439 -7.239 1.00 90.06 138 ASP A CA 1
ATOM 1117 C C . ASP A 1 138 ? 10.534 -8.185 -7.879 1.00 90.06 138 ASP A C 1
ATOM 1119 O O . ASP A 1 138 ? 10.411 -7.909 -9.075 1.00 90.06 138 ASP A O 1
ATOM 1123 N N . LEU A 1 139 ? 11.121 -7.346 -7.028 1.00 88.62 139 LEU A N 1
ATOM 1124 C CA . LEU A 1 139 ? 11.710 -6.080 -7.440 1.00 88.62 139 LEU A CA 1
ATOM 1125 C C . LEU A 1 139 ? 12.999 -6.349 -8.226 1.00 88.62 139 LEU A C 1
ATOM 1127 O O . LEU A 1 139 ? 13.934 -6.963 -7.721 1.00 88.62 139 LEU A O 1
ATOM 1131 N N . GLY A 1 140 ? 13.058 -5.863 -9.467 1.00 81.88 140 GLY A N 1
ATOM 1132 C CA . GLY A 1 140 ? 14.242 -5.972 -10.325 1.00 81.88 140 GLY A CA 1
ATOM 1133 C C . GLY A 1 140 ? 14.137 -7.004 -11.447 1.00 81.88 140 GLY A C 1
ATOM 1134 O O . GLY A 1 140 ? 15.006 -7.024 -12.320 1.00 81.88 140 GLY A O 1
ATOM 1135 N N . LYS A 1 141 ? 13.065 -7.807 -11.505 1.00 82.56 141 LYS A N 1
ATOM 1136 C CA . LYS A 1 141 ? 12.762 -8.566 -12.722 1.00 82.56 141 LYS A CA 1
ATOM 1137 C C . LYS A 1 141 ? 12.199 -7.650 -13.794 1.00 82.56 141 LYS A C 1
ATOM 1139 O O . LYS A 1 141 ? 11.213 -6.944 -13.600 1.00 82.56 141 LYS A O 1
ATOM 1144 N N . ILE A 1 142 ? 12.841 -7.681 -14.955 1.00 75.88 142 ILE A N 1
ATOM 1145 C CA . ILE A 1 142 ? 12.380 -6.944 -16.123 1.00 75.88 142 ILE A CA 1
ATOM 1146 C C . ILE A 1 142 ? 11.397 -7.835 -16.876 1.00 75.88 142 ILE A C 1
ATOM 1148 O O . ILE A 1 142 ? 11.777 -8.836 -17.480 1.00 75.88 142 ILE A O 1
ATOM 1152 N N . HIS A 1 143 ? 10.126 -7.450 -16.856 1.00 82.88 143 HIS A N 1
ATOM 1153 C CA . HIS A 1 143 ? 9.083 -8.081 -17.656 1.00 82.88 143 HIS A CA 1
ATOM 1154 C C . HIS A 1 143 ? 8.959 -7.341 -18.991 1.00 82.88 143 HIS A C 1
ATOM 1156 O O . HIS A 1 143 ? 8.175 -6.404 -19.126 1.00 82.88 143 HIS A O 1
ATOM 1162 N N . LEU A 1 144 ? 9.789 -7.720 -19.967 1.00 81.12 144 LEU A N 1
ATOM 1163 C CA . LEU A 1 144 ? 9.728 -7.145 -21.312 1.00 81.12 144 LEU A CA 1
ATOM 1164 C C . LEU A 1 144 ? 8.586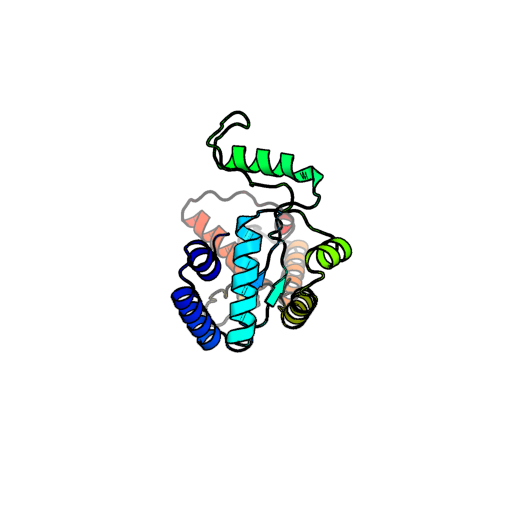 -7.772 -22.126 1.00 81.12 144 LEU A C 1
ATOM 1166 O O . LEU A 1 144 ? 8.368 -8.983 -22.032 1.00 81.12 144 LEU A O 1
ATOM 1170 N N . PRO A 1 145 ? 7.886 -6.988 -22.965 1.00 82.69 145 PRO A N 1
ATOM 1171 C CA . PRO A 1 145 ? 6.940 -7.545 -23.917 1.00 82.69 145 PRO A CA 1
ATOM 1172 C C . PRO A 1 145 ? 7.669 -8.419 -24.945 1.00 82.69 145 PRO A C 1
ATOM 1174 O O . PRO A 1 145 ? 8.806 -8.145 -25.336 1.00 82.69 145 PRO A O 1
ATOM 1177 N N . HIS A 1 146 ? 6.993 -9.467 -25.406 1.00 83.50 146 HIS A N 1
ATOM 1178 C CA . HIS A 1 146 ? 7.520 -10.339 -26.447 1.00 83.50 146 HIS A CA 1
ATOM 1179 C C . HIS A 1 146 ? 7.439 -9.646 -27.816 1.00 83.50 146 HIS A C 1
ATOM 1181 O O . HIS A 1 146 ? 6.347 -9.314 -28.279 1.00 83.50 146 HIS A O 1
ATOM 1187 N N . TYR A 1 147 ? 8.578 -9.461 -28.489 1.00 90.25 147 TYR A N 1
ATOM 1188 C CA . TYR A 1 147 ? 8.618 -8.915 -29.847 1.00 90.25 147 TYR A CA 1
ATOM 1189 C C . TYR A 1 147 ? 8.395 -10.022 -30.883 1.00 90.25 147 TYR A C 1
ATOM 1191 O O . TYR A 1 147 ? 9.063 -11.055 -30.846 1.00 90.25 147 TYR A O 1
ATOM 1199 N N . GLN A 1 148 ? 7.459 -9.821 -31.812 1.00 90.88 148 GLN A N 1
ATOM 1200 C CA . GLN A 1 148 ? 7.217 -10.775 -32.896 1.00 90.88 148 GLN A CA 1
ATOM 1201 C C . GLN A 1 148 ? 8.265 -10.598 -33.997 1.00 90.88 148 GLN A C 1
ATOM 1203 O O . GLN A 1 148 ? 8.415 -9.515 -34.556 1.00 90.88 148 GLN A O 1
ATOM 1208 N N . ILE A 1 149 ? 8.983 -11.673 -34.314 1.00 91.19 149 ILE A N 1
ATOM 1209 C CA . ILE A 1 149 ? 10.028 -11.686 -35.343 1.00 91.19 149 ILE A CA 1
ATOM 1210 C C . ILE A 1 149 ? 9.591 -12.495 -36.569 1.00 91.19 149 ILE A C 1
ATOM 1212 O O . ILE A 1 149 ? 8.800 -13.432 -36.431 1.00 91.19 149 ILE A O 1
ATOM 1216 N N . PRO A 1 150 ? 10.099 -12.165 -37.772 1.00 92.06 150 PRO A N 1
ATOM 1217 C CA . PRO A 1 150 ? 9.857 -12.968 -38.964 1.00 92.06 150 PRO A CA 1
ATOM 1218 C C . PRO A 1 150 ? 10.361 -14.408 -38.808 1.00 92.06 150 PRO A C 1
ATOM 1220 O O . PRO A 1 150 ? 11.353 -14.661 -38.122 1.00 92.06 150 PRO A O 1
ATOM 1223 N N . SER A 1 151 ? 9.702 -15.344 -39.498 1.00 91.12 151 SER A N 1
ATOM 1224 C CA . SER A 1 151 ? 10.121 -16.751 -39.528 1.00 91.12 151 SER A CA 1
ATOM 1225 C C . SER A 1 151 ? 11.571 -16.891 -40.010 1.00 91.12 151 SER A C 1
ATOM 1227 O O . SER A 1 151 ? 11.992 -16.198 -40.937 1.00 91.12 151 SER A O 1
ATOM 1229 N N . GLY A 1 152 ? 12.328 -17.792 -39.380 1.00 91.56 152 GLY A N 1
ATOM 1230 C CA . GLY A 1 152 ? 13.739 -18.045 -39.693 1.00 91.56 152 GLY A CA 1
ATOM 1231 C C . GLY A 1 152 ? 14.749 -17.226 -38.880 1.00 91.56 152 GLY A C 1
ATOM 1232 O O . GLY A 1 152 ? 15.949 -17.412 -39.069 1.00 91.56 152 GLY A O 1
ATOM 1233 N N . TYR A 1 153 ? 14.293 -16.366 -37.963 1.00 93.38 153 TYR A N 1
ATOM 1234 C CA . TYR A 1 153 ? 15.155 -15.614 -37.046 1.00 93.38 153 TYR A CA 1
ATOM 1235 C C . TYR A 1 153 ? 14.862 -15.932 -35.576 1.00 93.38 153 TYR A C 1
ATOM 1237 O O . TYR A 1 153 ? 13.754 -16.332 -35.224 1.00 93.38 153 TYR A O 1
ATOM 1245 N N . ASP A 1 154 ? 15.851 -15.687 -34.716 1.00 94.44 154 ASP A N 1
ATOM 1246 C CA . ASP A 1 154 ? 15.676 -15.427 -33.285 1.00 94.44 154 ASP A CA 1
ATOM 1247 C C . ASP A 1 154 ? 15.819 -13.910 -32.999 1.00 94.44 154 ASP A C 1
ATOM 1249 O O . ASP A 1 154 ? 16.147 -13.123 -33.893 1.00 94.44 154 ASP A O 1
ATOM 1253 N N . LEU A 1 155 ? 15.557 -13.460 -31.761 1.00 93.88 155 LEU A N 1
ATOM 1254 C CA . LEU A 1 155 ? 15.622 -12.027 -31.411 1.00 93.88 155 LEU A CA 1
ATOM 1255 C C . LEU A 1 155 ? 17.010 -11.426 -31.688 1.00 93.88 155 LEU A C 1
ATOM 1257 O O . LEU A 1 155 ? 17.112 -10.313 -32.205 1.00 93.88 155 LEU A O 1
ATOM 1261 N N . ASN A 1 156 ? 18.075 -12.164 -31.366 1.00 95.50 156 ASN A N 1
ATOM 1262 C CA . ASN A 1 156 ? 19.453 -11.709 -31.556 1.00 95.50 156 ASN A CA 1
ATOM 1263 C C . ASN A 1 156 ? 19.817 -11.610 -33.041 1.00 95.50 156 ASN A C 1
ATOM 1265 O O . ASN A 1 156 ? 20.408 -10.621 -33.471 1.00 95.50 156 ASN A O 1
ATOM 1269 N N . GLY A 1 157 ? 19.451 -12.616 -33.834 1.00 96.56 157 GLY A N 1
ATOM 1270 C CA . GLY A 1 157 ? 19.689 -12.675 -35.269 1.00 96.56 157 GLY A CA 1
ATOM 1271 C C . GLY A 1 157 ? 18.900 -11.615 -36.025 1.00 96.56 157 GLY A C 1
ATOM 1272 O O . GLY A 1 157 ? 19.453 -10.961 -36.910 1.00 96.56 157 GLY A O 1
ATOM 1273 N N . TYR A 1 158 ? 17.642 -11.381 -35.641 1.00 96.88 158 TYR A N 1
ATOM 1274 C CA . TYR A 1 158 ? 16.839 -10.321 -36.243 1.00 96.88 158 TYR A CA 1
ATOM 1275 C C . TYR A 1 158 ? 17.383 -8.930 -35.896 1.00 96.88 158 TYR A C 1
ATOM 1277 O O . TYR A 1 158 ? 17.556 -8.103 -36.792 1.00 96.88 158 TYR A O 1
ATOM 1285 N N . LEU A 1 159 ? 17.751 -8.687 -34.631 1.00 97.12 159 LEU A N 1
ATOM 1286 C CA . LEU A 1 159 ? 18.403 -7.437 -34.235 1.00 97.12 159 LEU A CA 1
ATOM 1287 C C . LEU A 1 159 ? 19.714 -7.223 -35.006 1.00 97.12 159 LEU A C 1
ATOM 1289 O O . LEU A 1 159 ? 19.935 -6.147 -35.556 1.00 97.12 159 LEU A O 1
ATOM 1293 N N . LYS A 1 160 ? 20.555 -8.260 -35.112 1.00 97.00 160 LYS A N 1
ATOM 1294 C CA . LYS A 1 160 ? 21.812 -8.208 -35.868 1.00 97.00 160 LYS A CA 1
ATOM 1295 C C . LYS A 1 160 ? 21.584 -7.823 -37.329 1.00 97.00 160 LYS A C 1
ATOM 1297 O O . LYS A 1 160 ? 22.289 -6.944 -37.821 1.00 97.00 160 LYS A O 1
ATOM 1302 N N . LYS A 1 161 ? 20.594 -8.426 -37.998 1.00 96.44 161 LYS A N 1
ATOM 1303 C CA . LYS A 1 161 ? 20.211 -8.079 -39.377 1.00 96.44 161 LYS A CA 1
ATOM 1304 C C . LYS A 1 161 ? 19.864 -6.593 -39.501 1.00 96.44 161 LYS A C 1
ATOM 1306 O O . LYS A 1 161 ? 20.439 -5.907 -40.341 1.00 96.44 161 LYS A O 1
ATOM 1311 N N . LEU A 1 162 ? 18.973 -6.087 -38.644 1.00 96.81 162 LEU A N 1
ATOM 1312 C CA . LEU A 1 162 ? 18.536 -4.687 -38.687 1.00 96.81 162 LEU A CA 1
ATOM 1313 C C . LEU A 1 162 ? 19.685 -3.711 -38.407 1.00 96.81 162 LEU A C 1
ATOM 1315 O O . LEU A 1 162 ? 19.783 -2.671 -39.056 1.00 96.81 162 LEU A O 1
ATOM 1319 N N . CYS A 1 163 ? 20.578 -4.038 -37.473 1.00 97.19 163 CYS A N 1
ATOM 1320 C CA . CYS A 1 163 ? 21.751 -3.214 -37.196 1.00 97.19 163 CYS A CA 1
ATOM 1321 C C . CYS A 1 163 ? 22.746 -3.208 -38.366 1.00 97.19 163 CYS A C 1
ATOM 1323 O O . CYS A 1 163 ? 23.292 -2.155 -38.686 1.00 97.19 163 CYS A O 1
ATOM 1325 N N . GLN A 1 164 ? 22.963 -4.347 -39.033 1.00 95.06 164 GLN A N 1
ATOM 1326 C CA . GLN A 1 164 ? 23.813 -4.421 -40.227 1.00 95.06 164 GLN A CA 1
ATOM 1327 C C . GLN A 1 164 ? 23.253 -3.559 -41.367 1.00 95.06 164 GLN A C 1
ATOM 1329 O O . GLN A 1 164 ? 23.988 -2.758 -41.942 1.00 95.06 164 GLN A O 1
ATOM 1334 N N . GLU A 1 165 ? 21.945 -3.645 -41.628 1.00 95.12 165 GLU A N 1
ATOM 1335 C CA . GLU A 1 165 ? 21.247 -2.772 -42.584 1.00 95.12 165 GLU A CA 1
ATOM 1336 C C . GLU A 1 165 ? 21.354 -1.291 -42.177 1.00 95.12 165 GLU A C 1
ATOM 1338 O O . GLU A 1 165 ? 21.637 -0.422 -43.002 1.00 95.12 165 GLU A O 1
ATOM 1343 N N . GLY A 1 166 ? 21.184 -0.995 -40.886 1.00 95.25 166 GLY A N 1
ATOM 1344 C CA . GLY A 1 166 ? 21.316 0.348 -40.326 1.00 95.25 166 GLY A CA 1
ATOM 1345 C C . GLY A 1 166 ? 22.708 0.951 -40.522 1.00 95.25 166 GLY A C 1
ATOM 1346 O O . GLY A 1 166 ? 22.812 2.123 -40.884 1.00 95.25 166 GLY A O 1
ATOM 1347 N N . VAL A 1 167 ? 23.772 0.165 -40.336 1.00 95.81 167 VAL A N 1
ATOM 1348 C CA . VAL A 1 167 ? 25.154 0.604 -40.586 1.00 95.81 167 VAL A CA 1
ATOM 1349 C C . VAL A 1 167 ? 25.370 0.901 -42.066 1.00 95.81 167 VAL A C 1
ATOM 1351 O O . VAL A 1 167 ? 25.875 1.977 -42.378 1.00 95.81 167 VAL A O 1
ATOM 1354 N N . SER A 1 168 ? 24.937 0.022 -42.974 1.00 93.12 168 SER A N 1
ATOM 1355 C CA . SER A 1 168 ? 25.048 0.256 -44.422 1.00 93.12 168 SER A CA 1
ATOM 1356 C C . SER A 1 168 ? 24.313 1.521 -44.880 1.00 93.12 168 SER A C 1
ATOM 1358 O O . SER A 1 168 ? 24.788 2.219 -45.769 1.00 93.12 168 SER A O 1
ATOM 1360 N N . ASN A 1 169 ? 23.189 1.862 -44.242 1.00 92.75 169 ASN A N 1
ATOM 1361 C CA . ASN A 1 169 ? 22.432 3.078 -44.554 1.00 92.75 169 ASN A CA 1
ATOM 1362 C C . ASN A 1 169 ? 23.061 4.362 -43.982 1.00 92.75 169 ASN A C 1
ATOM 1364 O O . ASN A 1 169 ? 22.804 5.451 -44.493 1.00 92.75 169 ASN A O 1
ATOM 1368 N N . ARG A 1 170 ? 23.846 4.266 -42.900 1.00 93.44 170 ARG A N 1
ATOM 1369 C CA . ARG A 1 170 ? 24.466 5.421 -42.218 1.00 93.44 170 ARG A CA 1
ATOM 1370 C C . ARG A 1 170 ? 25.897 5.693 -42.667 1.00 93.44 170 ARG A C 1
ATOM 1372 O O . ARG A 1 170 ? 26.342 6.836 -42.604 1.00 93.44 170 ARG A O 1
ATOM 1379 N N . TYR A 1 171 ? 26.608 4.658 -43.103 1.00 92.75 171 TYR A N 1
ATOM 1380 C CA . TYR A 1 171 ? 28.002 4.720 -43.519 1.00 92.75 171 TYR A CA 1
ATOM 1381 C C . TYR A 1 171 ? 28.133 4.177 -44.941 1.00 92.75 171 TYR A C 1
ATOM 1383 O O . TYR A 1 171 ? 27.942 2.985 -45.160 1.00 92.75 171 TYR A O 1
ATOM 1391 N N . ALA A 1 172 ? 28.531 5.028 -45.894 1.00 89.12 172 ALA A N 1
ATOM 1392 C CA . ALA A 1 172 ? 28.777 4.605 -47.279 1.00 89.12 172 ALA A CA 1
ATOM 1393 C C . ALA A 1 172 ? 29.837 3.487 -47.369 1.00 89.12 172 ALA A C 1
ATOM 1395 O O . ALA A 1 172 ? 29.675 2.533 -48.125 1.00 89.12 172 ALA A O 1
ATOM 1396 N N . THR A 1 173 ? 30.877 3.578 -46.531 1.00 92.00 173 THR A N 1
ATOM 1397 C CA . THR A 1 173 ? 31.863 2.516 -46.301 1.00 92.00 173 THR A CA 1
ATOM 1398 C C . THR A 1 173 ? 32.144 2.435 -44.803 1.00 92.00 173 THR A C 1
ATOM 1400 O O . THR A 1 173 ? 32.788 3.321 -44.237 1.00 92.00 173 THR A O 1
ATOM 1403 N N . ALA A 1 174 ? 31.649 1.392 -44.135 1.00 90.69 174 ALA A N 1
ATOM 1404 C CA . ALA A 1 174 ? 31.894 1.194 -42.708 1.00 90.69 174 ALA A CA 1
ATOM 1405 C C . ALA A 1 174 ? 33.356 0.788 -42.458 1.00 90.69 174 ALA A C 1
ATOM 1407 O O . ALA A 1 174 ? 33.861 -0.162 -43.056 1.00 90.69 174 ALA A O 1
ATOM 1408 N N . SER A 1 175 ? 34.044 1.498 -41.560 1.00 94.00 175 SER A N 1
ATOM 1409 C CA . SER A 1 175 ? 35.415 1.150 -41.176 1.00 94.00 175 SER A CA 1
ATOM 1410 C C . SER A 1 175 ? 35.453 -0.112 -40.310 1.00 94.00 175 SER A C 1
ATOM 1412 O O . SER A 1 175 ? 34.471 -0.474 -39.654 1.00 94.00 175 SER A O 1
ATOM 1414 N N . SER A 1 176 ? 36.619 -0.759 -40.238 1.00 94.12 176 SER A N 1
ATOM 1415 C CA . SER A 1 176 ? 36.837 -1.913 -39.354 1.00 94.12 176 SER A CA 1
ATOM 1416 C C . SER A 1 176 ? 36.527 -1.595 -37.886 1.00 94.12 176 SER A C 1
ATOM 1418 O O . SER A 1 176 ? 35.986 -2.439 -37.175 1.00 94.12 176 SER A O 1
ATOM 1420 N N . THR A 1 177 ? 36.796 -0.363 -37.440 1.00 95.81 177 THR A N 1
ATOM 1421 C CA . THR A 1 177 ? 36.466 0.116 -36.091 1.00 95.81 177 THR A CA 1
ATOM 1422 C C . THR A 1 177 ? 34.960 0.106 -35.826 1.00 95.81 177 THR A C 1
ATOM 1424 O O . THR A 1 177 ? 34.536 -0.357 -34.769 1.00 95.81 177 THR A O 1
ATOM 1427 N N . VAL A 1 178 ? 34.148 0.575 -36.782 1.00 96.19 178 VAL A N 1
ATOM 1428 C CA . VAL A 1 178 ? 32.677 0.603 -36.668 1.00 96.19 178 VAL A CA 1
ATOM 1429 C C . VAL A 1 178 ? 32.120 -0.819 -36.615 1.00 96.19 178 VAL A C 1
ATOM 1431 O O . VAL A 1 178 ? 31.339 -1.139 -35.723 1.00 96.19 178 VAL A O 1
ATOM 1434 N N . LEU A 1 179 ? 32.572 -1.700 -37.512 1.00 95.06 179 LEU A N 1
ATOM 1435 C CA . LEU A 1 179 ? 32.108 -3.091 -37.559 1.00 95.06 179 LEU A CA 1
ATOM 1436 C C . LEU A 1 179 ? 32.470 -3.866 -36.285 1.00 95.06 179 LEU A C 1
ATOM 1438 O O . LEU A 1 179 ? 31.622 -4.556 -35.722 1.00 95.06 179 LEU A O 1
ATOM 1442 N N . LYS A 1 180 ? 33.699 -3.690 -35.783 1.00 96.81 180 LYS A N 1
ATOM 1443 C CA . LYS A 1 180 ? 34.143 -4.300 -34.523 1.00 96.81 180 LYS A CA 1
ATOM 1444 C C . LYS A 1 180 ? 33.340 -3.781 -33.332 1.00 96.81 180 LYS A C 1
ATOM 1446 O O . LYS A 1 180 ? 33.009 -4.550 -32.434 1.00 96.81 180 LYS A O 1
ATOM 1451 N N . ARG A 1 181 ? 33.013 -2.484 -33.312 1.00 97.19 181 ARG A N 1
ATOM 1452 C CA . ARG A 1 181 ? 32.182 -1.900 -32.254 1.00 97.19 181 ARG A CA 1
ATOM 1453 C C . ARG A 1 181 ? 30.769 -2.481 -32.272 1.00 97.19 181 ARG A C 1
ATOM 1455 O O . ARG A 1 181 ? 30.291 -2.881 -31.214 1.00 97.19 181 ARG A O 1
ATOM 1462 N N . LEU A 1 182 ? 30.148 -2.582 -33.450 1.00 97.12 182 LEU A N 1
ATOM 1463 C CA . LEU A 1 182 ? 28.817 -3.171 -33.600 1.00 97.12 182 LEU A CA 1
ATOM 1464 C C . LEU A 1 182 ? 28.782 -4.616 -33.084 1.00 97.12 182 LEU A C 1
ATOM 1466 O O . LEU A 1 182 ? 27.870 -4.994 -32.354 1.00 97.12 182 LEU A O 1
ATOM 1470 N N . GLU A 1 183 ? 29.784 -5.420 -33.440 1.00 97.12 183 GLU A N 1
ATOM 1471 C CA . GLU A 1 183 ? 29.877 -6.812 -32.996 1.00 97.12 183 GLU A CA 1
ATOM 1472 C C . GLU A 1 183 ? 29.968 -6.931 -31.468 1.00 97.12 183 GLU A C 1
ATOM 1474 O O . GLU A 1 183 ? 29.259 -7.741 -30.868 1.00 97.12 183 GLU A O 1
ATOM 1479 N N . VAL A 1 184 ? 30.796 -6.094 -30.831 1.00 97.75 184 VAL A N 1
ATOM 1480 C CA . VAL A 1 184 ? 30.932 -6.055 -29.367 1.00 97.75 184 VAL A CA 1
ATOM 1481 C C . VAL A 1 184 ? 29.606 -5.685 -28.699 1.00 97.75 184 VAL A C 1
ATOM 1483 O O . VAL A 1 184 ? 29.202 -6.357 -27.749 1.00 97.75 184 VAL A O 1
ATOM 1486 N N . GLU A 1 185 ? 28.909 -4.656 -29.189 1.00 97.94 185 GLU A N 1
ATOM 1487 C CA . GLU A 1 185 ? 27.625 -4.232 -28.617 1.00 97.94 185 GLU A CA 1
ATOM 1488 C C . GLU A 1 185 ? 26.546 -5.308 -28.771 1.00 97.94 185 GLU A C 1
ATOM 1490 O O . GLU A 1 185 ? 25.905 -5.667 -27.783 1.00 97.94 185 GLU A O 1
ATOM 1495 N N . LEU A 1 186 ? 26.395 -5.892 -29.964 1.00 97.69 186 LEU A N 1
ATOM 1496 C CA . LEU A 1 186 ? 25.424 -6.963 -30.211 1.00 97.69 186 LEU A CA 1
ATOM 1497 C C . LEU A 1 186 ? 25.680 -8.192 -29.330 1.00 97.69 186 LEU A C 1
ATOM 1499 O O . LEU A 1 186 ? 24.729 -8.790 -28.825 1.00 97.69 186 LEU A O 1
ATOM 1503 N N . ASN A 1 187 ? 26.947 -8.554 -29.102 1.00 97.25 187 ASN A N 1
ATOM 1504 C CA . ASN A 1 187 ? 27.302 -9.657 -28.210 1.00 97.25 187 ASN A CA 1
ATOM 1505 C C . ASN A 1 187 ? 26.878 -9.365 -26.761 1.00 97.25 187 ASN A C 1
ATOM 1507 O O . ASN A 1 187 ? 26.229 -10.196 -26.123 1.00 97.25 187 ASN A O 1
ATOM 1511 N N . ILE A 1 188 ? 27.177 -8.162 -26.258 1.00 97.00 188 ILE A N 1
ATOM 1512 C CA . ILE A 1 188 ? 26.785 -7.743 -24.906 1.00 97.00 188 ILE A CA 1
ATOM 1513 C C . ILE A 1 188 ? 25.258 -7.723 -24.769 1.00 97.00 188 ILE A C 1
ATOM 1515 O O . ILE A 1 188 ? 24.733 -8.282 -23.806 1.00 97.00 188 ILE A O 1
ATOM 1519 N N . ILE A 1 189 ? 24.543 -7.130 -25.731 1.00 95.69 189 ILE A N 1
ATOM 1520 C CA . ILE A 1 189 ? 23.074 -7.050 -25.739 1.00 95.69 189 ILE A CA 1
ATOM 1521 C C . ILE A 1 189 ? 22.457 -8.450 -25.711 1.00 95.69 189 ILE A C 1
ATOM 1523 O O . ILE A 1 189 ? 21.551 -8.700 -24.912 1.00 95.69 189 ILE A O 1
ATOM 1527 N N . GLY A 1 190 ? 22.964 -9.364 -26.542 1.00 93.50 190 GLY A N 1
ATOM 1528 C CA . GLY A 1 190 ? 22.475 -10.736 -26.606 1.00 93.50 190 GLY A CA 1
ATOM 1529 C C . GLY A 1 190 ? 22.730 -11.510 -25.316 1.00 93.50 190 GLY A C 1
ATOM 1530 O O . GLY A 1 190 ? 21.809 -12.121 -24.779 1.00 93.50 190 GLY A O 1
ATOM 1531 N N . ARG A 1 191 ? 23.941 -11.410 -24.751 1.00 94.69 191 ARG A N 1
ATOM 1532 C CA . ARG A 1 191 ? 24.287 -12.052 -23.471 1.00 94.69 191 ARG A CA 1
ATOM 1533 C C . ARG A 1 191 ? 23.430 -11.542 -22.314 1.00 94.69 191 ARG A C 1
ATOM 1535 O O . ARG A 1 191 ? 23.100 -12.311 -21.419 1.00 94.69 191 ARG A O 1
ATOM 1542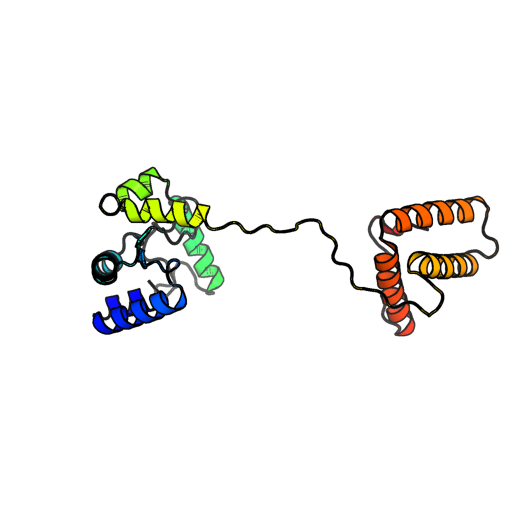 N N . MET A 1 192 ? 23.083 -10.257 -22.329 1.00 91.81 192 MET A N 1
ATOM 1543 C CA . MET A 1 192 ? 22.244 -9.648 -21.299 1.00 91.81 192 MET A CA 1
ATOM 1544 C C . MET A 1 192 ? 20.738 -9.864 -21.511 1.00 91.81 192 MET A C 1
ATOM 1546 O O . MET A 1 192 ? 19.952 -9.477 -20.652 1.00 91.81 192 MET A O 1
ATOM 1550 N N . GLY A 1 193 ? 20.321 -10.461 -22.634 1.00 90.44 193 GLY A N 1
ATOM 1551 C CA . GLY A 1 193 ? 18.908 -10.709 -22.935 1.00 90.44 193 GLY A CA 1
ATOM 1552 C C . GLY A 1 193 ? 18.118 -9.462 -23.346 1.00 90.44 193 GLY A C 1
ATOM 1553 O O . GLY A 1 193 ? 16.892 -9.461 -23.269 1.00 90.44 193 GLY A O 1
ATOM 1554 N N . TYR A 1 194 ? 18.786 -8.398 -23.804 1.00 92.62 194 TYR A N 1
ATOM 1555 C CA . TYR A 1 194 ? 18.132 -7.124 -24.135 1.00 92.62 194 TYR A CA 1
ATOM 1556 C C . TYR A 1 194 ? 17.718 -6.978 -25.602 1.00 92.62 194 TYR A C 1
ATOM 1558 O O . TYR A 1 194 ? 17.157 -5.948 -25.968 1.00 92.62 194 TYR A O 1
ATOM 1566 N N . ALA A 1 195 ? 17.927 -7.986 -26.453 1.00 93.62 195 ALA A N 1
ATOM 1567 C CA . ALA A 1 195 ? 17.599 -7.871 -27.875 1.00 93.62 195 ALA A CA 1
ATOM 1568 C C . ALA A 1 195 ? 16.122 -7.509 -28.123 1.00 93.62 195 ALA A C 1
ATOM 1570 O O . ALA A 1 195 ? 15.830 -6.620 -28.920 1.00 93.62 195 ALA A O 1
ATOM 1571 N N . GLY A 1 196 ? 15.195 -8.118 -27.373 1.00 93.06 196 GLY A N 1
ATOM 1572 C CA . GLY A 1 196 ? 13.768 -7.787 -27.450 1.00 93.06 196 GLY A CA 1
ATOM 1573 C C . GLY A 1 196 ? 13.464 -6.330 -27.090 1.00 93.06 196 GLY A C 1
ATOM 1574 O O . GLY A 1 196 ? 12.674 -5.685 -27.771 1.00 93.06 196 GLY A O 1
ATOM 1575 N N . TYR A 1 197 ? 14.145 -5.773 -26.083 1.00 92.25 197 TYR A N 1
ATOM 1576 C CA . TYR A 1 197 ? 14.004 -4.361 -25.717 1.00 92.25 197 TYR A CA 1
ATOM 1577 C C . TYR A 1 197 ? 14.437 -3.433 -26.860 1.00 92.25 197 TYR A C 1
ATOM 1579 O O . TYR A 1 197 ? 13.701 -2.513 -27.216 1.00 92.25 197 TYR A O 1
ATOM 1587 N N . PHE A 1 198 ? 15.594 -3.699 -27.476 1.00 94.06 198 PHE A N 1
ATOM 1588 C CA . PHE A 1 198 ? 16.075 -2.908 -28.613 1.00 94.06 198 PHE A CA 1
ATOM 1589 C C . PHE A 1 198 ? 15.118 -2.978 -29.805 1.00 94.06 198 PHE A C 1
ATOM 1591 O O . PHE A 1 198 ? 14.832 -1.944 -30.404 1.00 94.06 198 PHE A O 1
ATOM 1598 N N . LEU A 1 199 ? 14.578 -4.162 -30.111 1.00 95.12 199 LEU A N 1
ATOM 1599 C CA . LEU A 1 199 ? 13.606 -4.348 -31.192 1.00 95.12 199 LEU A CA 1
ATOM 1600 C C . LEU A 1 199 ? 12.311 -3.566 -30.948 1.00 95.12 199 LEU A C 1
ATOM 1602 O O . LEU A 1 199 ? 11.837 -2.877 -31.845 1.00 95.12 199 LEU A O 1
ATOM 1606 N N . VAL A 1 200 ? 11.782 -3.602 -29.724 1.00 94.00 200 VAL A N 1
ATOM 1607 C CA . VAL A 1 200 ? 10.581 -2.844 -29.341 1.00 94.00 200 VAL A CA 1
ATOM 1608 C C . VAL A 1 200 ? 10.808 -1.335 -29.493 1.00 94.00 200 VAL A C 1
ATOM 1610 O O . VAL A 1 200 ? 10.004 -0.643 -30.114 1.00 94.00 200 VAL A O 1
ATOM 1613 N N . VAL A 1 201 ? 11.918 -0.810 -28.962 1.00 93.19 201 VAL A N 1
ATOM 1614 C CA . VAL A 1 201 ? 12.232 0.629 -29.042 1.00 93.19 201 VAL A CA 1
ATOM 1615 C C . VAL A 1 201 ? 12.480 1.070 -30.484 1.00 93.19 201 VAL A C 1
ATOM 1617 O O . VAL A 1 201 ? 12.004 2.131 -30.897 1.00 93.19 201 VAL A O 1
ATOM 1620 N N . TRP A 1 202 ? 13.205 0.259 -31.257 1.00 93.75 202 TRP A N 1
ATOM 1621 C CA . TRP A 1 202 ? 13.427 0.493 -32.680 1.00 93.75 202 TRP A CA 1
ATOM 1622 C C . TRP A 1 202 ? 12.104 0.580 -33.443 1.00 93.75 202 TRP A C 1
ATOM 1624 O O . TRP A 1 202 ? 11.927 1.506 -34.233 1.00 93.75 202 TRP A O 1
ATOM 1634 N N . ASP A 1 203 ? 11.164 -0.325 -33.171 1.00 94.12 203 ASP A N 1
ATOM 1635 C CA . ASP A 1 203 ? 9.881 -0.371 -33.866 1.00 94.12 203 ASP A CA 1
ATOM 1636 C C . ASP A 1 203 ? 9.024 0.866 -33.576 1.00 94.12 203 ASP A C 1
ATOM 1638 O O . ASP A 1 203 ? 8.519 1.498 -34.503 1.00 94.12 203 ASP A O 1
ATOM 1642 N N . PHE A 1 204 ? 8.959 1.307 -32.314 1.00 92.88 204 PHE A N 1
ATOM 1643 C CA . PHE A 1 204 ? 8.296 2.569 -31.967 1.00 92.88 204 PHE A CA 1
ATOM 1644 C C . PHE A 1 204 ? 8.902 3.762 -32.711 1.00 92.88 204 PHE A C 1
ATOM 1646 O O . PHE A 1 204 ? 8.173 4.598 -33.249 1.00 92.88 204 PHE A O 1
ATOM 1653 N N . ALA A 1 205 ? 10.234 3.847 -32.762 1.00 92.88 205 ALA A N 1
ATOM 1654 C CA . ALA A 1 205 ? 10.924 4.941 -33.435 1.00 92.88 205 ALA A CA 1
ATOM 1655 C C . ALA A 1 205 ? 10.732 4.902 -34.960 1.00 92.88 205 ALA A C 1
ATOM 1657 O O . ALA A 1 205 ? 10.569 5.952 -35.585 1.00 92.88 205 ALA A O 1
ATOM 1658 N N . ARG A 1 206 ? 10.744 3.706 -35.560 1.00 94.25 206 ARG A N 1
ATOM 1659 C CA . ARG A 1 206 ? 10.456 3.485 -36.981 1.00 94.25 206 ARG A CA 1
ATOM 1660 C C . ARG A 1 206 ? 9.026 3.904 -37.306 1.00 94.25 206 ARG A C 1
ATOM 1662 O O . ARG A 1 206 ? 8.838 4.763 -38.163 1.00 94.25 206 ARG A O 1
ATOM 1669 N N . TYR A 1 207 ? 8.049 3.363 -36.580 1.00 96.12 207 TYR A N 1
ATOM 1670 C CA . TYR A 1 207 ? 6.632 3.646 -36.787 1.00 96.12 207 TYR A CA 1
ATOM 1671 C C . TYR A 1 207 ? 6.326 5.141 -36.658 1.00 96.12 207 TYR A C 1
ATOM 1673 O O . TYR A 1 207 ? 5.657 5.715 -37.514 1.00 96.12 207 TYR A O 1
ATOM 1681 N N . ALA A 1 208 ? 6.858 5.802 -35.623 1.00 96.81 208 ALA A N 1
ATOM 1682 C CA . ALA A 1 208 ? 6.673 7.238 -35.440 1.00 96.81 208 ALA A CA 1
ATOM 1683 C C . ALA A 1 208 ? 7.178 8.036 -36.653 1.00 96.81 208 ALA A C 1
ATOM 1685 O O . ALA A 1 208 ? 6.455 8.887 -37.165 1.00 96.81 208 ALA A O 1
ATOM 1686 N N . LYS A 1 209 ? 8.368 7.712 -37.175 1.00 93.00 209 LYS A N 1
ATOM 1687 C CA . LYS A 1 209 ? 8.914 8.362 -38.377 1.00 93.00 209 LYS A CA 1
ATOM 1688 C C . LYS A 1 209 ? 8.067 8.101 -39.622 1.00 93.00 209 LYS A C 1
ATOM 1690 O O . LYS A 1 209 ? 7.796 9.041 -40.364 1.00 93.00 209 LYS A O 1
ATOM 1695 N N . GLU A 1 210 ? 7.613 6.866 -39.832 1.00 96.25 210 GLU A N 1
ATOM 1696 C CA . GLU A 1 210 ? 6.727 6.499 -40.949 1.00 96.25 210 GLU A CA 1
ATOM 1697 C C . GLU A 1 210 ? 5.383 7.240 -40.893 1.00 96.25 210 GLU A C 1
ATOM 1699 O O . GLU A 1 210 ? 4.822 7.599 -41.927 1.00 96.25 210 GLU A O 1
ATOM 1704 N N . LYS A 1 211 ? 4.878 7.514 -39.686 1.00 97.56 211 LYS A N 1
ATOM 1705 C CA . LYS A 1 211 ? 3.657 8.296 -39.448 1.00 97.56 211 LYS A CA 1
ATOM 1706 C C . LYS A 1 211 ? 3.892 9.798 -39.308 1.00 97.56 211 LYS A C 1
ATOM 1708 O O . LYS A 1 211 ? 2.965 10.509 -38.935 1.00 97.56 211 LYS A O 1
ATOM 1713 N N . GLN A 1 212 ? 5.100 10.283 -39.603 1.00 95.88 212 GLN A N 1
ATOM 1714 C CA . GLN A 1 212 ? 5.469 11.699 -39.492 1.00 95.88 212 GLN A CA 1
ATOM 1715 C C . GLN A 1 212 ? 5.253 12.287 -38.081 1.00 95.88 212 GLN A C 1
ATOM 1717 O O . GLN A 1 212 ? 5.061 13.490 -37.913 1.00 95.88 212 GLN A O 1
ATOM 1722 N N . ILE A 1 213 ? 5.321 11.443 -37.049 1.00 97.44 213 ILE A N 1
ATOM 1723 C CA . ILE A 1 213 ? 5.321 11.845 -35.643 1.00 97.44 213 ILE A CA 1
ATOM 1724 C C . ILE A 1 213 ? 6.758 12.203 -35.259 1.00 97.44 213 ILE A C 1
ATOM 1726 O O . ILE A 1 213 ? 7.679 11.393 -35.398 1.00 97.44 213 ILE A O 1
ATOM 1730 N N . LEU A 1 214 ? 6.958 13.427 -34.764 1.00 93.56 214 LEU A N 1
ATOM 1731 C CA . LEU A 1 214 ? 8.279 13.920 -34.382 1.00 93.56 214 LEU A CA 1
ATOM 1732 C C . LEU A 1 214 ? 8.865 13.099 -33.226 1.00 93.56 214 LEU A C 1
ATOM 1734 O O . LEU A 1 214 ? 8.268 12.976 -32.158 1.00 93.56 214 LEU A O 1
ATOM 1738 N N . VAL A 1 215 ? 10.079 12.589 -33.434 1.00 91.62 215 VAL A N 1
ATOM 1739 C CA . VAL A 1 215 ? 10.890 11.928 -32.406 1.00 91.62 215 VAL A CA 1
ATOM 1740 C C . VAL A 1 215 ? 12.139 12.757 -32.131 1.00 91.62 215 VAL A C 1
ATOM 1742 O O . VAL A 1 215 ? 12.780 13.254 -33.057 1.00 91.62 215 VAL A O 1
ATOM 1745 N N . GLY A 1 216 ? 12.489 12.920 -30.853 1.00 89.38 216 GLY A N 1
ATOM 1746 C CA . GLY A 1 216 ? 13.714 13.624 -30.466 1.00 89.38 216 GLY A CA 1
ATOM 1747 C C . GLY A 1 216 ? 14.986 12.897 -30.940 1.00 89.38 216 GLY A C 1
ATOM 1748 O O . GLY A 1 216 ? 14.932 11.709 -31.261 1.00 89.38 216 GLY A O 1
ATOM 1749 N N . PRO A 1 217 ? 16.155 13.564 -30.924 1.00 85.06 217 PRO A N 1
ATOM 1750 C CA . PRO A 1 217 ? 17.419 13.006 -31.427 1.00 85.06 217 PRO A CA 1
ATOM 1751 C C . PRO A 1 217 ? 18.001 11.856 -30.578 1.00 85.06 217 PRO A C 1
ATOM 1753 O O . PRO A 1 217 ? 19.010 11.269 -30.955 1.00 85.06 217 PRO A O 1
ATOM 1756 N N . GLY A 1 218 ? 17.372 11.520 -29.447 1.00 85.56 218 GLY A N 1
ATOM 1757 C CA . GLY A 1 218 ? 17.883 10.587 -28.439 1.00 85.56 218 GLY A CA 1
ATOM 1758 C C . GLY A 1 218 ? 18.306 11.318 -27.160 1.00 85.56 218 GLY A C 1
ATOM 1759 O O . GLY A 1 218 ? 18.677 12.486 -27.196 1.00 85.56 218 GLY A O 1
ATOM 1760 N N . ARG A 1 219 ? 18.191 10.650 -26.005 1.00 88.06 219 ARG A N 1
ATOM 1761 C CA . ARG A 1 219 ? 18.648 11.160 -24.699 1.00 88.06 219 ARG A CA 1
ATOM 1762 C C . ARG A 1 219 ? 19.056 10.010 -23.783 1.00 88.06 219 ARG A C 1
ATOM 1764 O O . ARG A 1 219 ? 18.597 8.888 -23.984 1.00 88.06 219 ARG A O 1
ATOM 1771 N N . GLY A 1 220 ? 19.846 10.310 -22.755 1.00 91.31 220 GLY A N 1
ATOM 1772 C CA . GLY A 1 220 ? 20.388 9.305 -21.838 1.00 91.31 220 GLY A CA 1
ATOM 1773 C C . GLY A 1 220 ? 21.569 8.542 -22.440 1.00 91.31 220 GLY A C 1
ATOM 1774 O O . GLY A 1 220 ? 22.071 8.899 -23.501 1.00 91.31 220 GLY A O 1
ATOM 1775 N N . SER A 1 221 ? 22.008 7.480 -21.766 1.00 87.56 221 SER A N 1
ATOM 1776 C CA . SER A 1 221 ? 23.202 6.710 -22.151 1.00 87.56 221 SER A CA 1
ATOM 1777 C C . SER A 1 221 ? 23.075 5.970 -23.486 1.00 87.56 221 SER A C 1
ATOM 1779 O O . SER A 1 221 ? 24.090 5.603 -24.073 1.00 87.56 221 SER A O 1
ATOM 1781 N N . VAL A 1 222 ? 21.852 5.786 -23.999 1.00 87.81 222 VAL A N 1
ATOM 1782 C CA . VAL A 1 222 ? 21.599 5.098 -25.276 1.00 87.81 222 VAL A CA 1
ATOM 1783 C C . VAL A 1 222 ? 22.250 5.802 -26.470 1.00 87.81 222 VAL A C 1
ATOM 1785 O O . VAL A 1 222 ? 22.549 5.150 -27.460 1.00 87.81 222 VAL A O 1
ATOM 1788 N N . THR A 1 223 ? 22.531 7.109 -26.379 1.00 89.12 223 THR A N 1
ATOM 1789 C CA . THR A 1 223 ? 23.214 7.855 -27.453 1.00 89.12 223 THR A CA 1
ATOM 1790 C C . THR A 1 223 ? 24.679 7.447 -27.638 1.00 89.12 223 THR A C 1
ATOM 1792 O O . THR A 1 223 ? 25.294 7.842 -28.624 1.00 89.12 223 THR A O 1
ATOM 1795 N N . GLY A 1 224 ? 25.239 6.663 -26.708 1.00 91.94 224 GLY A N 1
ATOM 1796 C CA . GLY A 1 224 ? 26.565 6.053 -26.819 1.00 91.94 224 GLY A CA 1
ATOM 1797 C C . GLY A 1 224 ? 26.574 4.634 -27.401 1.00 91.94 224 GLY A C 1
ATOM 1798 O O . GLY A 1 224 ? 27.654 4.046 -27.484 1.00 91.94 224 GLY A O 1
ATOM 1799 N N . SER A 1 225 ? 25.407 4.082 -27.756 1.00 93.62 225 SER A N 1
ATOM 1800 C CA . SER A 1 225 ? 25.270 2.822 -28.499 1.00 93.62 225 SER A CA 1
ATOM 1801 C C . SER A 1 225 ? 25.239 3.130 -29.997 1.00 93.62 225 SER A C 1
ATOM 1803 O O . SER A 1 225 ? 24.547 4.062 -30.413 1.00 93.62 225 SER A O 1
ATOM 1805 N N . LEU A 1 226 ? 26.039 2.395 -30.772 1.00 91.88 226 LEU A N 1
ATOM 1806 C CA . LEU A 1 226 ? 26.222 2.577 -32.218 1.00 91.88 226 LEU A CA 1
ATOM 1807 C C . LEU A 1 226 ? 24.973 2.161 -33.013 1.00 91.88 226 LEU A C 1
ATOM 1809 O O . LEU A 1 226 ? 24.583 2.930 -33.924 1.00 91.88 226 LEU A O 1
#

Foldseek 3Di:
DPDPLLVCVLVVNLVVSLVVQVVVCVVQPLPDEAEQECQPDPSSVSSVVSSVVSCVVVVHHYAYDHQADEADLVCLVVVQCVQCVVVVHDPPDPPGDHDPHSRNHDDDPVRSCVVCVVPVRNHVVVVVVVVVDDDDDPPPDDDFDADDDDPPDDLLRRLLVVVVVVCVVVDVDDDPVRVVLLVVLSVVCVVVVNSSVVVVVVVVVVVCVVVVNDDDPDDDPCVVRD

Organism: NCBI:txid412755

Secondary structure (DSSP, 8-state):
--SHHHHHHHTT-HHHHHHHHHHHHHHHGGG--EEEE-SS-HHHHHHHHHHHHHHHHHTPPEEEE----BSSGGGHHHHHHHHHHHHT--TT-TTS---SSS--B---HHHHHHHTTT-HHHHHHHHHHHHH------TT---PPPPP--TT--HHHHHHHHHHHHHHHH-SS--HHHHHHHHHHHHHHHHTT-HHHHHHHHHHHHHHHHTT----S--SGGGG--

InterPro domains:
  IPR004805 Error-prone DNA polymerase/DNA polymerase III subunit alpha DnaE/PolC [PTHR32294] (2-226)
  IPR011708 Bacterial DNA polymerase III, alpha subunit, NTPase domain [PF07733] (158-226)
  IPR016195 Polymerase/histidinol phosphatase-like [SSF89550] (24-127)